Protein AF-A9GUK5-F1 (afdb_monomer_lite)

Radius of gyration: 25.63 Å; chains: 1; bounding box: 59×36×75 Å

Foldseek 3Di:
DEAEQDQAKFKKWKWWFDPLKFFDQVVCLVPVQAQFDPLRTDGIDIDIAGHFFDDDDDAPAWIKMFMDGVQGPTKIFIDGCVQAPPPQADGGCPPPDLSHYFYFDDDDPGIYTPDHSRIGHHHDNDWDAWDPVQHDDDVLLFWDKDDWDADKFFFADWDADPSQKIWTAGPVRTIMITRDHPVLDPDDGRWTKGKDKFWAFADDALQDDPPDGWTKIWMWIDTQWKIKTKIKTQDFDFVVSVPDPPRQDKHKYKDFDPPTDWTQDPSRWTKTFIWIWIDHRQDPHTDIDGAQDKDHTPPQQAMKHWNGWIFGNIDRNVVDPDPPPDRIITIMMGMGTHDDD

Organism: Sorangium cellulosum (strain So ce56) (NCBI:txid448385)

Structure (mmCIF, N/CA/C/O backbone):
data_AF-A9GUK5-F1
#
_entry.id   AF-A9GUK5-F1
#
loop_
_atom_site.group_PDB
_atom_site.id
_atom_site.type_symbol
_atom_site.label_atom_id
_atom_site.label_alt_id
_atom_site.label_comp_id
_atom_site.label_asym_id
_atom_site.label_entity_id
_atom_site.label_seq_id
_atom_site.pdbx_PDB_ins_code
_atom_site.Cartn_x
_atom_site.Cartn_y
_atom_site.Cartn_z
_atom_site.occupancy
_atom_site.B_iso_or_equiv
_atom_site.auth_seq_id
_atom_site.auth_comp_id
_atom_site.auth_asym_id
_atom_site.auth_atom_id
_atom_site.pdbx_PDB_model_num
ATOM 1 N N . MET A 1 1 ? -13.108 7.192 26.795 1.00 84.31 1 MET A N 1
ATOM 2 C CA . MET A 1 1 ? -12.639 6.613 28.086 1.00 84.31 1 MET A CA 1
ATOM 3 C C . MET A 1 1 ? -13.387 5.326 28.375 1.00 84.31 1 MET A C 1
ATOM 5 O O . MET A 1 1 ? -14.524 5.206 27.928 1.00 84.31 1 MET A O 1
ATOM 9 N N . ILE A 1 2 ? -12.802 4.431 29.175 1.00 89.12 2 ILE A N 1
ATOM 10 C CA . ILE A 1 2 ? -13.489 3.239 29.700 1.00 89.12 2 ILE A CA 1
ATOM 11 C C . ILE A 1 2 ? -13.795 3.457 31.183 1.00 89.12 2 ILE A C 1
ATOM 13 O O . ILE A 1 2 ? -12.868 3.591 31.979 1.00 89.12 2 ILE A O 1
ATOM 17 N N . GLY A 1 3 ? -15.071 3.510 31.562 1.00 91.56 3 GLY A N 1
ATOM 18 C CA . GLY A 1 3 ? -15.508 3.744 32.943 1.00 91.56 3 GLY A CA 1
ATOM 19 C C . GLY A 1 3 ? -15.850 2.459 33.683 1.00 91.56 3 GLY A C 1
ATOM 20 O O . GLY A 1 3 ? -16.718 1.724 33.230 1.00 91.56 3 GLY A O 1
ATOM 21 N N . ASN A 1 4 ? -15.242 2.198 34.841 1.00 94.44 4 ASN A N 1
ATOM 22 C CA . ASN A 1 4 ? -15.634 1.078 35.697 1.00 94.44 4 ASN A CA 1
ATOM 23 C C . ASN A 1 4 ? -16.882 1.441 36.516 1.00 94.44 4 ASN A C 1
ATOM 25 O O . ASN A 1 4 ? -16.786 2.060 37.579 1.00 94.44 4 ASN A O 1
ATOM 29 N N . THR A 1 5 ? -18.052 1.021 36.037 1.00 92.81 5 THR A N 1
ATOM 30 C CA . THR A 1 5 ? -19.335 1.213 36.733 1.00 92.81 5 THR A CA 1
ATOM 31 C C . THR A 1 5 ? -19.680 0.052 37.669 1.00 92.81 5 THR A C 1
ATOM 33 O O . THR A 1 5 ? -20.794 -0.019 38.186 1.00 92.81 5 THR A O 1
ATOM 36 N N . THR A 1 6 ? -18.759 -0.893 37.879 1.00 92.75 6 THR A N 1
ATOM 37 C CA . THR A 1 6 ? -18.956 -2.019 38.799 1.00 92.75 6 THR A CA 1
ATOM 38 C C . THR A 1 6 ? -18.607 -1.636 40.240 1.00 92.75 6 THR A C 1
ATOM 40 O O . THR A 1 6 ? -17.991 -0.606 40.503 1.00 92.75 6 THR A O 1
ATOM 43 N N . GLY A 1 7 ? -18.998 -2.482 41.197 1.00 93.62 7 GLY A N 1
ATOM 44 C CA . GLY A 1 7 ? -18.679 -2.298 42.618 1.00 93.62 7 GLY A CA 1
ATOM 45 C C . GLY A 1 7 ? -17.298 -2.815 43.044 1.00 93.62 7 GLY A C 1
ATOM 46 O O . GLY A 1 7 ? -17.008 -2.817 44.237 1.00 93.62 7 GLY A O 1
ATOM 47 N N . SER A 1 8 ? -16.467 -3.292 42.112 1.00 94.62 8 SER A N 1
ATOM 48 C CA . SER A 1 8 ? -15.152 -3.887 42.391 1.00 94.62 8 SER A CA 1
ATOM 49 C C . SER A 1 8 ? -14.065 -3.315 41.486 1.00 94.62 8 SER A C 1
ATOM 51 O O . SER A 1 8 ? -14.352 -2.815 40.401 1.00 94.62 8 SER A O 1
ATOM 53 N N . GLU A 1 9 ? -12.809 -3.398 41.916 1.00 96.25 9 GLU A N 1
ATOM 54 C CA . GLU A 1 9 ? -11.676 -3.069 41.049 1.00 96.25 9 GLU A CA 1
ATOM 55 C C . GLU A 1 9 ? -11.609 -4.041 39.867 1.00 96.25 9 GLU A C 1
ATOM 57 O O . GLU A 1 9 ? -11.907 -5.229 40.012 1.00 96.25 9 GLU A O 1
ATOM 62 N N . LEU A 1 10 ? -11.223 -3.532 38.697 1.00 95.94 10 LEU A N 1
ATOM 63 C CA . LEU A 1 10 ? -11.099 -4.320 37.475 1.00 95.94 10 LEU A CA 1
ATOM 64 C C . LEU A 1 10 ? -9.694 -4.184 36.905 1.00 95.94 10 LEU A C 1
ATOM 66 O O . LEU A 1 10 ? -9.191 -3.074 36.738 1.00 95.94 10 LEU A O 1
ATOM 70 N N . LEU A 1 11 ? -9.080 -5.324 36.596 1.00 96.94 11 LEU A N 1
ATOM 71 C CA . LEU A 1 11 ? -7.812 -5.392 35.887 1.00 96.94 11 LEU A CA 1
ATOM 72 C C . LEU A 1 11 ? -8.102 -5.549 34.394 1.00 96.94 11 LEU A C 1
ATOM 74 O O . LEU A 1 11 ? -8.621 -6.583 33.974 1.00 96.94 11 LEU A O 1
ATOM 78 N N . ILE A 1 12 ? -7.782 -4.529 33.606 1.00 96.88 12 ILE A N 1
ATOM 79 C CA . ILE A 1 12 ? -7.995 -4.531 32.160 1.00 96.88 12 ILE A CA 1
ATOM 80 C C . ILE A 1 12 ? -6.659 -4.516 31.425 1.00 96.88 12 ILE A C 1
ATOM 82 O O . ILE A 1 12 ? -5.679 -3.938 31.898 1.00 96.88 12 ILE A O 1
ATOM 86 N N . ARG A 1 13 ? -6.619 -5.149 30.258 1.00 97.88 13 ARG A N 1
ATOM 87 C CA . ARG A 1 13 ? -5.473 -5.136 29.350 1.00 97.88 13 ARG A CA 1
ATOM 88 C C . ARG A 1 13 ? -5.859 -4.340 28.115 1.00 97.88 13 ARG A C 1
ATOM 90 O O . ARG A 1 13 ? -6.892 -4.609 27.508 1.00 97.88 13 ARG A O 1
ATOM 97 N N . VAL A 1 14 ? -5.030 -3.369 27.761 1.00 97.62 14 VAL A N 1
ATOM 98 C CA . VAL A 1 14 ? -5.249 -2.451 26.643 1.00 97.62 14 VAL A CA 1
ATOM 99 C C . VAL A 1 14 ? -4.064 -2.562 25.698 1.00 97.62 14 VAL A C 1
ATOM 101 O O . VAL A 1 14 ? -2.922 -2.374 26.105 1.00 97.62 14 VAL A O 1
ATOM 104 N N . ARG A 1 15 ? -4.327 -2.876 24.432 1.00 97.94 15 ARG A N 1
ATOM 105 C CA . ARG A 1 15 ? -3.338 -2.854 23.352 1.00 97.94 15 ARG A CA 1
ATOM 106 C C . ARG A 1 15 ? -3.700 -1.702 22.429 1.00 97.94 15 ARG A C 1
ATOM 108 O O . ARG A 1 15 ? -4.794 -1.696 21.876 1.00 97.94 15 ARG A O 1
ATOM 115 N N . ARG A 1 16 ? -2.807 -0.733 22.281 1.00 96.50 16 ARG A N 1
ATOM 116 C CA . ARG A 1 16 ? -2.926 0.361 21.303 1.00 96.50 16 ARG A CA 1
ATOM 117 C C . ARG A 1 16 ? -2.358 -0.071 19.952 1.00 96.50 16 ARG A C 1
ATOM 119 O O . ARG A 1 16 ? -1.566 -1.013 19.918 1.00 96.50 16 ARG A O 1
ATOM 126 N N . LEU A 1 17 ? -2.706 0.611 18.864 1.00 95.75 17 LEU A N 1
ATOM 127 C CA . LEU A 1 17 ? -1.967 0.462 17.603 1.00 95.75 17 LEU A CA 1
ATOM 128 C C . LEU A 1 17 ? -0.472 0.764 17.816 1.00 95.75 17 LEU A C 1
ATOM 130 O O . LEU A 1 17 ? -0.110 1.614 18.635 1.00 95.75 17 LEU A O 1
ATOM 134 N N . ARG A 1 18 ? 0.410 0.051 17.106 1.00 94.81 18 ARG A N 1
ATOM 135 C CA . ARG A 1 18 ? 1.851 0.354 17.117 1.00 94.81 18 ARG A CA 1
ATOM 136 C C . ARG A 1 18 ? 2.091 1.754 16.541 1.00 94.81 18 ARG A C 1
ATOM 138 O O . ARG A 1 18 ? 1.384 2.191 15.643 1.00 94.81 18 ARG A O 1
ATOM 145 N N . GLU A 1 19 ? 3.109 2.456 17.039 1.00 92.12 19 GLU A N 1
ATOM 146 C CA . GLU A 1 19 ? 3.420 3.834 16.608 1.00 92.12 19 GLU A CA 1
ATOM 147 C C . GLU A 1 19 ? 3.840 3.920 15.131 1.00 92.12 19 GLU A C 1
ATOM 149 O O . GLU A 1 19 ? 3.744 4.977 14.501 1.00 92.12 19 GLU A O 1
ATOM 154 N N . SER A 1 20 ? 4.288 2.802 14.564 1.00 91.19 20 SER A N 1
ATOM 155 C CA . SER A 1 20 ? 4.603 2.636 13.149 1.00 91.19 20 SER A CA 1
ATOM 156 C C . SER A 1 20 ? 3.362 2.524 12.260 1.00 91.19 20 SER A C 1
ATOM 158 O O . SER A 1 20 ? 3.460 2.738 11.052 1.00 91.19 20 SER A O 1
ATOM 160 N N . VAL A 1 21 ? 2.189 2.232 12.827 1.00 92.56 21 VAL A N 1
ATOM 161 C CA . VAL A 1 21 ? 0.961 2.042 12.053 1.00 92.56 21 VAL A CA 1
ATOM 162 C C . VAL A 1 21 ? 0.434 3.389 11.564 1.00 92.56 21 VAL A C 1
ATOM 164 O O . VAL A 1 21 ? 0.446 4.402 12.268 1.00 92.56 21 VAL A O 1
ATOM 167 N N . ARG A 1 22 ? -0.001 3.414 10.309 1.00 91.31 22 ARG A N 1
ATOM 168 C CA . ARG A 1 22 ? -0.676 4.532 9.650 1.00 91.31 22 ARG A CA 1
ATOM 169 C C . ARG A 1 22 ? -2.037 4.042 9.185 1.00 91.31 22 ARG A C 1
ATOM 171 O O . ARG A 1 22 ? -2.133 2.950 8.628 1.00 91.31 22 ARG A O 1
ATOM 178 N N . VAL A 1 23 ? -3.066 4.848 9.423 1.00 92.00 23 VAL A N 1
ATOM 179 C CA . VAL A 1 23 ? -4.456 4.507 9.116 1.00 92.00 23 VAL A CA 1
ATOM 180 C C . VAL A 1 23 ? -5.142 5.640 8.364 1.00 92.00 23 VAL A C 1
ATOM 182 O O . VAL A 1 23 ? -4.967 6.812 8.698 1.00 92.00 23 VAL A O 1
ATOM 185 N N . ASP A 1 24 ? -5.942 5.281 7.370 1.00 91.69 24 ASP A N 1
ATOM 186 C CA . ASP A 1 24 ? -7.007 6.109 6.825 1.00 91.69 24 ASP A CA 1
ATOM 187 C C . ASP A 1 24 ? -8.253 5.925 7.699 1.00 91.69 24 ASP A C 1
ATOM 189 O O . ASP A 1 24 ? -8.837 4.841 7.763 1.00 91.69 24 ASP A O 1
ATOM 193 N N . CYS A 1 25 ? -8.660 6.990 8.389 1.00 91.88 25 CYS A N 1
ATOM 194 C CA . CYS A 1 25 ? -9.812 6.941 9.283 1.00 91.88 25 CYS A CA 1
ATOM 195 C C . CYS A 1 25 ? -11.125 6.649 8.591 1.00 91.88 25 CYS A C 1
ATOM 197 O O . CYS A 1 25 ? -11.979 6.016 9.201 1.00 91.88 25 CYS A O 1
ATOM 199 N N . GLY A 1 26 ? -11.310 7.131 7.360 1.00 92.44 26 GLY A N 1
ATOM 200 C CA . GLY A 1 26 ? -12.549 6.886 6.633 1.00 92.44 26 GLY A CA 1
ATOM 201 C C . GLY A 1 26 ? -12.739 5.390 6.424 1.00 92.44 26 GLY A C 1
ATOM 202 O O . GLY A 1 26 ? -13.804 4.861 6.716 1.00 92.44 26 GLY A O 1
ATOM 203 N N . VAL A 1 27 ? -11.667 4.706 6.019 1.00 92.06 27 VAL A N 1
ATOM 204 C CA . VAL A 1 27 ? -11.671 3.254 5.810 1.00 92.06 27 VAL A CA 1
ATOM 205 C C . VAL A 1 27 ? -11.798 2.495 7.129 1.00 92.06 27 VAL A C 1
ATOM 207 O O . VAL A 1 27 ? -12.622 1.591 7.236 1.00 92.06 27 VAL A O 1
ATOM 210 N N . VAL A 1 28 ? -11.009 2.860 8.147 1.00 94.31 28 VAL A N 1
ATOM 211 C CA . VAL A 1 28 ? -11.041 2.153 9.437 1.00 94.31 28 VAL A CA 1
ATOM 212 C C . VAL A 1 28 ? -12.388 2.299 10.131 1.00 94.31 28 VAL A C 1
ATOM 214 O O . VAL A 1 28 ? -12.813 1.352 10.770 1.00 94.31 28 VAL A O 1
ATOM 217 N N . LEU A 1 29 ? -13.061 3.445 10.045 1.00 94.19 29 LEU A N 1
ATOM 218 C CA . LEU A 1 29 ? -14.323 3.658 10.760 1.00 94.19 29 LEU A CA 1
ATOM 219 C C . LEU A 1 29 ? -15.551 3.134 10.011 1.00 94.19 29 LEU A C 1
ATOM 221 O O . LEU A 1 29 ? -16.569 2.889 10.654 1.00 94.19 29 LEU A O 1
ATOM 225 N N . ASP A 1 30 ? -15.459 2.922 8.695 1.00 95.31 30 ASP A N 1
ATOM 226 C CA . ASP A 1 30 ? -16.523 2.282 7.910 1.00 95.31 30 ASP A CA 1
ATOM 227 C C . ASP A 1 30 ? -16.645 0.782 8.240 1.00 95.31 30 ASP A C 1
ATOM 229 O O . ASP A 1 30 ? -17.748 0.288 8.479 1.00 95.31 30 ASP A O 1
ATOM 233 N N . ASP A 1 31 ? -15.512 0.073 8.358 1.00 95.31 31 ASP A N 1
ATOM 234 C CA . ASP A 1 31 ? -15.464 -1.324 8.821 1.00 95.31 31 ASP A CA 1
ATOM 235 C C . ASP A 1 31 ? -14.214 -1.620 9.686 1.00 95.31 31 ASP A C 1
ATOM 237 O O . ASP A 1 31 ? -13.223 -2.185 9.205 1.00 95.31 31 ASP A O 1
ATOM 241 N N . PRO A 1 32 ? -14.240 -1.286 10.993 1.00 95.12 32 PRO A N 1
ATOM 242 C CA . PRO A 1 32 ? -13.070 -1.431 11.865 1.00 95.12 32 PRO A CA 1
ATOM 243 C C . PRO A 1 32 ? -12.605 -2.872 12.051 1.00 95.12 32 PRO A C 1
ATOM 245 O O . PRO A 1 32 ? -11.408 -3.128 12.211 1.00 95.12 32 PRO A O 1
ATOM 248 N N . THR A 1 33 ? -13.547 -3.818 12.069 1.00 95.06 33 THR A N 1
ATOM 249 C CA . THR A 1 33 ? -13.254 -5.231 12.325 1.00 95.06 33 THR A CA 1
ATOM 250 C C . THR A 1 33 ? -12.515 -5.857 11.147 1.00 95.06 33 THR A C 1
ATOM 252 O O . THR A 1 33 ? -11.610 -6.660 11.380 1.00 95.06 33 THR A O 1
ATOM 255 N N . SER A 1 34 ? -12.864 -5.486 9.911 1.00 93.31 34 SER A N 1
ATOM 256 C CA . SER A 1 34 ? -12.179 -5.982 8.711 1.00 93.31 34 SER A CA 1
ATOM 257 C C . SER A 1 34 ? -10.953 -5.150 8.341 1.00 93.31 34 SER A C 1
ATOM 259 O O . SER A 1 34 ? -10.008 -5.690 7.776 1.00 93.31 34 SER A O 1
ATOM 261 N N . ALA A 1 35 ? -10.918 -3.854 8.662 1.00 94.56 35 ALA A N 1
ATOM 262 C CA . ALA A 1 35 ? -9.795 -2.996 8.288 1.00 94.56 35 ALA A CA 1
ATOM 263 C C . ALA A 1 35 ? -8.525 -3.268 9.111 1.00 94.56 35 ALA A C 1
ATOM 265 O O . ALA A 1 35 ? -7.411 -3.118 8.606 1.00 94.56 35 ALA A O 1
ATOM 266 N N . LEU A 1 36 ? -8.659 -3.689 10.371 1.00 95.69 36 LEU A N 1
ATOM 267 C CA . LEU A 1 36 ? -7.531 -3.857 11.291 1.00 95.69 36 LEU A CA 1
ATOM 268 C C . LEU A 1 36 ? -7.190 -5.333 11.513 1.00 95.69 36 LEU A C 1
ATOM 270 O O . LEU A 1 36 ? -8.068 -6.135 11.799 1.00 95.69 36 LEU A O 1
ATOM 274 N N . SER A 1 37 ? -5.902 -5.679 11.486 1.00 95.12 37 SER A N 1
ATOM 275 C CA . SER A 1 37 ? -5.402 -6.969 11.983 1.00 95.12 37 SER A CA 1
ATOM 276 C C . SER A 1 37 ? -4.960 -6.864 13.447 1.00 95.12 37 SER A C 1
ATOM 278 O O . SER A 1 37 ? -4.522 -5.808 13.910 1.00 95.12 37 SER A O 1
ATOM 280 N N . ARG A 1 38 ? -5.015 -7.979 14.192 1.00 95.19 38 ARG A N 1
ATOM 281 C CA . ARG A 1 38 ? -4.490 -8.056 15.569 1.00 95.19 38 ARG A CA 1
ATOM 282 C C . ARG A 1 38 ? -2.985 -7.788 15.645 1.00 95.19 38 ARG A C 1
ATOM 284 O O . ARG A 1 38 ? -2.529 -7.278 16.666 1.00 95.19 38 ARG A O 1
ATOM 291 N N . ASP A 1 39 ? -2.245 -8.068 14.574 1.00 93.62 39 ASP A N 1
ATOM 292 C CA . ASP A 1 39 ? -0.786 -7.894 14.505 1.00 93.62 39 ASP A CA 1
ATOM 293 C C . ASP A 1 39 ? -0.360 -6.417 14.423 1.00 93.62 39 ASP A C 1
ATOM 295 O O . ASP A 1 39 ? 0.800 -6.062 14.645 1.00 93.62 39 ASP A O 1
ATOM 299 N N . LEU A 1 40 ? -1.306 -5.514 14.157 1.00 95.38 40 LEU A N 1
ATOM 300 C CA . LEU A 1 40 ? -1.073 -4.068 14.170 1.00 95.38 40 LEU A CA 1
ATOM 301 C C . LEU A 1 40 ? -1.033 -3.485 15.587 1.00 95.38 40 LEU A C 1
ATOM 303 O O . LEU A 1 40 ? -0.613 -2.342 15.780 1.00 95.38 40 LEU A O 1
ATOM 307 N N . PHE A 1 41 ? -1.468 -4.248 16.589 1.00 96.56 41 PHE A N 1
ATOM 308 C CA . PHE A 1 41 ? -1.537 -3.784 17.967 1.00 96.56 41 PHE A CA 1
ATOM 309 C C . PHE A 1 41 ? -0.249 -4.101 18.728 1.00 96.56 41 PHE A C 1
ATOM 311 O O . PHE A 1 41 ? 0.359 -5.158 18.583 1.00 96.56 41 PHE A O 1
ATOM 318 N N . ALA A 1 42 ? 0.168 -3.160 19.568 1.00 96.50 42 ALA A N 1
ATOM 319 C CA . ALA A 1 42 ? 1.316 -3.302 20.442 1.00 96.50 42 ALA A CA 1
ATOM 320 C C . ALA A 1 42 ? 1.049 -4.309 21.576 1.00 96.50 42 ALA A C 1
ATOM 322 O O . ALA A 1 42 ? -0.053 -4.837 21.761 1.00 96.50 42 ALA A O 1
ATOM 323 N N . ASN A 1 43 ? 2.077 -4.540 22.392 1.00 96.81 43 ASN A N 1
ATOM 324 C CA . ASN A 1 43 ? 1.935 -5.321 23.615 1.00 96.81 43 ASN A CA 1
ATOM 325 C C . ASN A 1 43 ? 0.877 -4.716 24.549 1.00 96.81 43 ASN A C 1
ATOM 327 O O . ASN A 1 43 ? 0.671 -3.504 24.590 1.00 96.81 43 ASN A O 1
ATOM 331 N N . ALA A 1 44 ? 0.218 -5.584 25.318 1.00 97.19 44 ALA A N 1
ATOM 332 C CA . ALA A 1 44 ? -0.818 -5.160 26.246 1.00 97.19 44 ALA A CA 1
ATOM 333 C C . ALA A 1 44 ? -0.231 -4.412 27.448 1.00 97.19 44 ALA A C 1
ATOM 335 O O . ALA A 1 44 ? 0.611 -4.940 28.176 1.00 97.19 44 ALA A O 1
ATOM 336 N N . GLU A 1 45 ? -0.763 -3.226 27.707 1.00 97.31 45 GLU A N 1
ATOM 337 C CA . GLU A 1 45 ? -0.592 -2.499 28.956 1.00 97.31 45 GLU A CA 1
ATOM 338 C C . GLU A 1 45 ? -1.702 -2.903 29.924 1.00 97.31 45 GLU A C 1
ATOM 340 O O . GLU A 1 45 ? -2.872 -3.002 29.549 1.00 97.31 45 GLU A O 1
ATOM 345 N N . THR A 1 46 ? -1.347 -3.167 31.180 1.00 97.25 46 THR A N 1
ATOM 346 C CA . THR A 1 46 ? -2.316 -3.596 32.194 1.00 97.25 46 THR A CA 1
ATOM 347 C C . THR A 1 46 ? -2.654 -2.441 33.124 1.00 97.25 46 THR A C 1
ATOM 349 O O . THR A 1 46 ? -1.761 -1.824 33.699 1.00 97.25 46 THR A O 1
ATOM 352 N N . TRP A 1 47 ? -3.948 -2.194 33.311 1.00 96.44 47 TRP A N 1
ATOM 353 C CA . TRP A 1 47 ? -4.476 -1.097 34.112 1.00 96.44 47 TRP A CA 1
ATOM 354 C C . TRP A 1 47 ? -5.439 -1.621 35.173 1.00 96.44 47 TRP A C 1
ATOM 356 O O . TRP A 1 47 ? -6.311 -2.438 34.883 1.00 96.44 47 TRP A O 1
ATOM 366 N N . LEU A 1 48 ? -5.302 -1.126 36.404 1.00 96.50 48 LEU A N 1
ATOM 367 C CA . LEU A 1 48 ? -6.264 -1.361 37.479 1.00 96.50 48 LEU A CA 1
ATOM 368 C C . LEU A 1 48 ? -7.208 -0.158 37.571 1.00 96.50 48 LEU A C 1
ATOM 370 O O . LEU A 1 48 ? -6.766 0.956 37.854 1.00 96.50 48 LEU A O 1
ATOM 374 N N . ILE A 1 49 ? -8.502 -0.375 37.343 1.00 94.50 49 ILE A N 1
ATOM 375 C CA . ILE A 1 49 ? -9.524 0.673 37.425 1.00 94.50 49 ILE A CA 1
ATOM 376 C C . ILE A 1 49 ? -10.365 0.451 38.678 1.00 94.50 49 ILE A C 1
ATOM 378 O O . ILE A 1 49 ? -11.103 -0.532 38.777 1.00 94.50 49 ILE A O 1
ATOM 382 N N . ALA A 1 50 ? -10.288 1.383 39.626 1.00 94.50 50 ALA A N 1
ATOM 383 C CA . ALA A 1 50 ? -11.134 1.364 40.815 1.00 94.50 50 ALA A CA 1
ATOM 384 C C . ALA A 1 50 ? -12.620 1.619 40.472 1.00 94.50 50 ALA A C 1
ATOM 386 O O . ALA A 1 50 ? -12.908 2.255 39.453 1.00 94.50 50 ALA A O 1
ATOM 387 N N . PRO A 1 51 ? -13.569 1.168 41.316 1.00 94.12 51 PRO A N 1
ATOM 388 C CA . PRO A 1 51 ? -14.983 1.508 41.173 1.00 94.12 51 PRO A CA 1
ATOM 389 C C . PRO A 1 51 ? -15.186 3.015 41.024 1.00 94.12 51 PRO A C 1
ATOM 391 O O . PRO A 1 51 ? -14.581 3.804 41.754 1.00 94.12 51 PRO A O 1
ATOM 394 N N . GLY A 1 52 ? -16.038 3.430 40.092 1.00 89.12 52 GLY A N 1
ATOM 395 C CA . GLY A 1 52 ? -16.359 4.844 39.916 1.00 89.12 52 GLY A CA 1
ATOM 396 C C . GLY A 1 52 ? -15.319 5.653 39.131 1.00 89.12 52 GLY A C 1
ATOM 397 O O . GLY A 1 52 ? -15.471 6.866 38.975 1.00 89.12 52 GLY A O 1
ATOM 398 N N . ARG A 1 53 ? -14.240 5.016 38.655 1.00 91.44 53 ARG A N 1
ATOM 399 C CA . ARG A 1 53 ? -13.146 5.660 37.911 1.00 91.44 53 ARG A CA 1
ATOM 400 C C . ARG A 1 53 ? -13.174 5.274 36.440 1.00 91.44 53 ARG A C 1
ATOM 402 O O . ARG A 1 53 ? -13.641 4.197 36.080 1.00 91.44 53 ARG A O 1
ATOM 409 N N . ALA A 1 54 ? -12.611 6.137 35.601 1.00 89.69 54 ALA A N 1
ATOM 410 C CA . ALA A 1 54 ? -12.421 5.861 34.183 1.00 89.69 54 ALA A CA 1
ATOM 411 C C . ALA A 1 54 ? -10.938 5.852 33.785 1.00 89.69 54 ALA A C 1
ATOM 413 O O . ALA A 1 54 ? -10.155 6.672 34.269 1.00 89.69 54 ALA A O 1
ATOM 414 N N . LEU A 1 55 ? -10.571 4.937 32.884 1.00 90.31 55 LEU A N 1
ATOM 415 C CA . LEU A 1 55 ? -9.287 4.945 32.190 1.00 90.31 55 LEU A CA 1
ATOM 416 C C . LEU A 1 55 ? -9.355 5.939 31.017 1.00 90.31 55 LEU A C 1
ATOM 418 O O . LEU A 1 55 ? -10.185 5.750 30.111 1.00 90.31 55 LEU A O 1
ATOM 422 N N . PRO A 1 56 ? -8.502 6.980 30.995 1.00 86.69 56 PRO A N 1
ATOM 423 C CA . PRO A 1 56 ? -8.327 7.798 29.805 1.00 86.69 56 PRO A CA 1
ATOM 424 C C . PRO A 1 56 ? -7.668 6.976 28.693 1.00 86.69 56 PRO A C 1
ATOM 426 O O . PRO A 1 56 ? -6.638 6.345 28.906 1.00 86.69 56 PRO A O 1
ATOM 429 N N . LEU A 1 57 ? -8.275 7.004 27.510 1.00 86.81 57 LEU A N 1
ATOM 430 C CA . LEU A 1 57 ? -7.661 6.540 26.267 1.00 86.81 57 LEU A CA 1
ATOM 431 C C . LEU A 1 57 ? -7.347 7.781 25.429 1.00 86.81 57 LEU A C 1
ATOM 433 O O . LEU A 1 57 ? -8.080 8.769 25.530 1.00 86.81 57 LEU A O 1
ATOM 437 N N . GLY A 1 58 ? -6.252 7.748 24.670 1.00 82.44 58 GLY A N 1
ATOM 438 C CA . GLY A 1 58 ? -5.843 8.865 23.816 1.00 82.44 58 GLY A CA 1
ATOM 439 C C . GLY A 1 58 ? -6.825 9.098 22.670 1.00 82.44 58 GLY A C 1
ATOM 440 O O . GLY A 1 58 ? -7.575 8.194 22.311 1.00 82.44 58 GLY A O 1
ATOM 441 N N . ASN A 1 59 ? -6.828 10.313 22.126 1.00 79.50 59 ASN A N 1
ATOM 442 C CA . ASN A 1 59 ? -7.671 10.700 20.998 1.00 79.50 59 ASN A CA 1
ATOM 443 C C . ASN A 1 59 ? -6.917 11.667 20.067 1.00 79.50 59 ASN A C 1
ATOM 445 O O . ASN A 1 59 ? -7.335 12.798 19.817 1.00 79.50 59 ASN A O 1
ATOM 449 N N . ALA A 1 60 ? -5.751 11.224 19.602 1.00 76.38 60 ALA A N 1
ATOM 450 C CA . ALA A 1 60 ? -4.842 12.020 18.785 1.00 76.38 60 ALA A CA 1
ATOM 451 C C . ALA A 1 60 ? -5.277 12.115 17.310 1.00 76.38 60 ALA A C 1
ATOM 453 O O . ALA A 1 60 ? -4.625 12.797 16.520 1.00 76.38 60 ALA A O 1
ATOM 454 N N . GLY A 1 61 ? -6.372 11.456 16.928 1.00 82.25 61 GLY A N 1
ATOM 455 C CA . GLY A 1 61 ? -7.022 11.646 15.635 1.00 82.25 61 GLY A CA 1
ATOM 456 C C . GLY A 1 61 ? -7.844 10.437 15.230 1.00 82.25 61 GLY A C 1
ATOM 457 O O . GLY A 1 61 ? -9.048 10.561 15.029 1.00 82.25 61 GLY A O 1
ATOM 458 N N . CYS A 1 62 ? -7.179 9.291 15.137 1.00 89.94 62 CYS A N 1
ATOM 459 C CA . CYS A 1 62 ? -7.726 8.024 14.677 1.00 89.94 62 CYS A CA 1
ATOM 460 C C . CYS A 1 62 ? -7.186 6.919 15.559 1.00 89.94 62 CYS A C 1
ATOM 462 O O . CYS A 1 62 ? -6.072 6.430 15.355 1.00 89.94 62 CYS A O 1
ATOM 464 N N . ASP A 1 63 ? -7.933 6.588 16.595 1.00 92.50 63 ASP A N 1
ATOM 465 C CA . ASP A 1 63 ? -7.420 5.719 17.631 1.00 92.50 63 ASP A CA 1
ATOM 466 C C . ASP A 1 63 ? -8.180 4.404 17.630 1.00 92.50 63 ASP A C 1
ATOM 468 O O . ASP A 1 63 ? -9.409 4.369 17.559 1.00 92.50 63 ASP A O 1
ATOM 472 N N . ALA A 1 64 ? -7.422 3.313 17.728 1.00 96.12 64 ALA A N 1
ATOM 473 C CA . ALA A 1 64 ? -7.965 1.982 17.898 1.00 96.12 64 ALA A CA 1
ATOM 474 C C . ALA A 1 64 ? -7.244 1.239 19.026 1.00 96.12 64 ALA A C 1
ATOM 476 O O . ALA A 1 64 ? -6.020 1.319 19.182 1.00 96.12 64 ALA A O 1
ATOM 477 N N . TYR A 1 65 ? -8.017 0.483 19.803 1.00 97.12 65 TYR A N 1
ATOM 478 C CA . TYR A 1 65 ? -7.540 -0.281 20.949 1.00 97.12 65 TYR A CA 1
ATOM 479 C C . TYR A 1 65 ? -8.169 -1.669 20.972 1.00 97.12 65 TYR A C 1
ATOM 481 O O . TYR A 1 65 ? -9.384 -1.802 20.859 1.00 97.12 65 TYR A O 1
ATOM 489 N N . LEU A 1 66 ? -7.370 -2.704 21.217 1.00 97.81 66 LEU A N 1
ATOM 490 C CA . LEU A 1 66 ? -7.897 -3.995 21.649 1.00 97.81 66 LEU A CA 1
ATOM 491 C C . LEU A 1 66 ? -7.909 -4.044 23.166 1.00 97.81 66 LEU A C 1
ATOM 493 O O . LEU A 1 66 ? -6.869 -3.879 23.809 1.00 97.81 66 LEU A O 1
ATOM 497 N N . ILE A 1 67 ? -9.075 -4.325 23.731 1.00 97.56 67 ILE A N 1
ATOM 498 C CA . ILE A 1 67 ? -9.247 -4.430 25.172 1.00 97.56 67 ILE A CA 1
ATOM 499 C C . ILE A 1 67 ? -9.781 -5.796 25.561 1.00 97.56 67 ILE A C 1
ATOM 501 O O . ILE A 1 67 ? -10.625 -6.377 24.882 1.00 97.56 67 ILE A O 1
ATOM 505 N N . ASP A 1 68 ? -9.277 -6.316 26.669 1.00 97.56 68 ASP A N 1
ATOM 506 C CA . ASP A 1 68 ? -9.815 -7.511 27.300 1.00 97.56 68 ASP A CA 1
ATOM 507 C C . ASP A 1 68 ? -9.623 -7.437 28.827 1.00 97.56 68 ASP A C 1
ATOM 509 O O . ASP A 1 68 ? -8.889 -6.596 29.357 1.00 97.56 68 ASP A O 1
ATOM 513 N N . ALA A 1 69 ? -10.326 -8.301 29.550 1.00 97.00 69 ALA A N 1
ATOM 514 C CA . ALA A 1 69 ? -10.240 -8.444 31.001 1.00 97.00 69 ALA A CA 1
ATOM 515 C C . ALA A 1 69 ? -10.714 -9.849 31.394 1.00 97.00 69 ALA A C 1
ATOM 517 O O . ALA A 1 69 ? -11.221 -10.598 30.555 1.00 97.00 69 ALA A O 1
ATOM 518 N N . ASP A 1 70 ? -10.585 -10.221 32.667 1.00 95.31 70 ASP A N 1
ATOM 519 C CA . ASP A 1 70 ? -11.181 -11.476 33.130 1.00 95.31 70 ASP A CA 1
ATOM 520 C C . ASP A 1 70 ? -12.713 -11.428 32.999 1.00 95.31 70 ASP A C 1
ATOM 522 O O . ASP A 1 70 ? -13.375 -10.543 33.540 1.00 95.31 70 ASP A O 1
ATOM 526 N N . GLY A 1 71 ? -13.277 -12.358 32.229 1.00 94.62 71 GLY A N 1
ATOM 527 C CA . GLY A 1 71 ? -14.704 -12.386 31.909 1.00 94.62 71 GLY A CA 1
ATOM 528 C C . GLY A 1 71 ? -15.182 -11.361 30.870 1.00 94.62 71 GLY A C 1
ATOM 529 O O . GLY A 1 71 ? -16.389 -11.331 30.630 1.00 94.62 71 GLY A O 1
ATOM 530 N N . LEU A 1 72 ? -14.289 -10.572 30.252 1.00 96.25 72 LEU A N 1
ATOM 531 C CA . LEU A 1 72 ? -14.576 -9.680 29.115 1.00 96.25 72 LEU A CA 1
ATOM 532 C C . LEU A 1 72 ? -13.927 -10.259 27.841 1.00 96.25 72 LEU A C 1
ATOM 534 O O . LEU A 1 72 ? -12.704 -10.431 27.823 1.00 96.25 72 LEU A O 1
ATOM 538 N N . PRO A 1 73 ? -14.687 -10.562 26.771 1.00 95.50 73 PRO A N 1
ATOM 539 C CA . PRO A 1 73 ? -14.088 -10.985 25.508 1.00 95.50 73 PRO A CA 1
ATOM 540 C C . PRO A 1 73 ? -13.193 -9.889 24.917 1.00 95.50 73 PRO A C 1
ATOM 542 O O . PRO A 1 73 ? -13.407 -8.699 25.151 1.00 95.50 73 PRO A O 1
ATOM 545 N N . LEU A 1 74 ? -12.213 -10.297 24.106 1.00 97.12 74 LEU A N 1
ATOM 546 C CA . LEU A 1 74 ? -11.404 -9.351 23.344 1.00 97.12 74 LEU A CA 1
ATOM 547 C C . LEU A 1 74 ? -12.325 -8.503 22.467 1.00 97.12 74 LEU A C 1
ATOM 549 O O . LEU A 1 74 ? -13.068 -9.040 21.646 1.00 97.12 74 LEU A O 1
ATOM 553 N N . THR A 1 75 ? -12.270 -7.194 22.667 1.00 97.62 75 THR A N 1
ATOM 554 C CA . THR A 1 75 ? -13.155 -6.228 22.022 1.00 97.62 75 THR A CA 1
ATOM 555 C C . THR A 1 75 ? -12.315 -5.138 21.372 1.00 97.62 75 THR A C 1
ATOM 557 O O . THR A 1 75 ? -11.315 -4.703 21.949 1.00 97.62 75 THR A O 1
ATOM 560 N N . LEU A 1 76 ? -12.701 -4.717 20.170 1.00 97.75 76 LEU A N 1
ATOM 561 C CA . LEU A 1 76 ? -12.088 -3.588 19.485 1.00 97.75 76 LEU A CA 1
ATOM 562 C C . LEU A 1 76 ? -12.818 -2.314 19.884 1.00 97.75 76 LEU A C 1
ATOM 564 O O . LEU A 1 76 ? -14.045 -2.250 19.856 1.00 97.75 76 LEU A O 1
ATOM 568 N N . LEU A 1 77 ? -12.047 -1.295 20.225 1.00 96.31 77 LEU A N 1
ATOM 569 C CA . LEU A 1 77 ? -12.525 0.067 20.282 1.00 96.31 77 LEU A CA 1
ATOM 570 C C . LEU A 1 77 ? -11.901 0.860 19.142 1.00 96.31 77 LEU A C 1
ATOM 572 O O . LEU A 1 77 ? -10.690 0.764 18.966 1.00 96.31 77 LEU A O 1
ATOM 576 N N . ALA A 1 78 ? -12.689 1.634 18.404 1.00 95.38 78 ALA A N 1
ATOM 577 C CA . ALA A 1 78 ? -12.193 2.494 17.329 1.00 95.38 78 ALA A CA 1
ATOM 578 C C . ALA A 1 78 ? -13.031 3.772 17.234 1.00 95.38 78 ALA A C 1
ATOM 580 O O . ALA A 1 78 ? -14.249 3.712 17.399 1.00 95.38 78 ALA A O 1
ATOM 581 N N . TRP A 1 79 ? -12.388 4.919 17.015 1.00 93.06 79 TRP A N 1
ATOM 582 C CA . TRP A 1 79 ? -13.079 6.198 16.830 1.00 93.06 79 TRP A CA 1
ATOM 583 C C . TRP A 1 79 ? -12.189 7.266 16.184 1.00 93.06 79 TRP A C 1
ATOM 585 O O . TRP A 1 79 ? -10.960 7.141 16.150 1.00 93.06 79 TRP A O 1
ATOM 595 N N . SER A 1 80 ? -12.816 8.359 15.737 1.00 90.56 80 SER A N 1
ATOM 596 C CA . SER A 1 80 ? -12.119 9.599 15.375 1.00 90.56 80 SER A CA 1
ATOM 597 C C . SER A 1 80 ? -12.260 10.709 16.420 1.00 90.56 80 SER A C 1
ATOM 599 O O . SER A 1 80 ? -13.248 10.806 17.154 1.00 90.56 80 SER A O 1
ATOM 601 N N . ALA A 1 81 ? -11.313 11.648 16.403 1.00 85.25 81 ALA A N 1
ATOM 602 C CA . ALA A 1 81 ? -11.395 12.881 17.182 1.00 85.25 81 ALA A CA 1
ATOM 603 C C . ALA A 1 81 ? -12.581 13.780 16.780 1.00 85.25 81 ALA A C 1
ATOM 605 O O . ALA A 1 81 ? -13.012 14.618 17.575 1.00 85.25 81 ALA A O 1
ATOM 606 N N . ALA A 1 82 ? -13.118 13.604 15.566 1.00 84.06 82 ALA A N 1
ATOM 607 C CA . ALA A 1 82 ? -14.314 14.299 15.098 1.00 84.06 82 ALA A CA 1
ATOM 608 C C . ALA A 1 82 ? -15.592 13.763 15.765 1.00 84.06 82 ALA A C 1
ATOM 610 O O . ALA A 1 82 ? -16.487 14.546 16.080 1.00 84.06 82 ALA A O 1
ATOM 611 N N . GLU A 1 83 ? -15.662 12.452 16.006 1.00 78.44 83 GLU A N 1
ATOM 612 C CA . GLU A 1 83 ? -16.797 11.807 16.675 1.00 78.44 83 GLU A CA 1
ATOM 613 C C . GLU A 1 83 ? -16.770 12.030 18.191 1.00 78.44 83 GLU A C 1
ATOM 615 O O . GLU A 1 83 ? -17.816 12.263 18.795 1.00 78.44 83 GLU A O 1
ATOM 620 N N . PHE A 1 84 ? -15.579 12.021 18.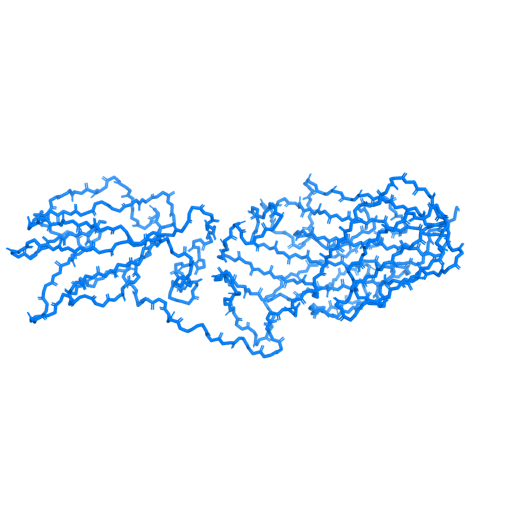803 1.00 77.12 84 PHE A N 1
ATOM 621 C CA . PHE A 1 84 ? -15.418 12.153 20.256 1.00 77.12 84 PHE A CA 1
ATOM 622 C C . PHE A 1 84 ? -14.348 13.182 20.629 1.00 77.12 84 PHE A C 1
ATOM 624 O O . PHE A 1 84 ? -13.220 12.797 20.909 1.00 77.12 84 PHE A O 1
ATOM 631 N N . PRO A 1 85 ? -14.648 14.487 20.696 1.00 67.62 85 PRO A N 1
ATOM 632 C CA . PRO A 1 85 ? -13.648 15.504 21.029 1.00 67.62 85 PRO A CA 1
ATOM 633 C C . PRO A 1 85 ? -13.040 15.331 22.437 1.00 67.62 85 PRO A C 1
ATOM 635 O O . PRO A 1 85 ? -13.755 15.076 23.408 1.00 67.62 85 PRO A O 1
ATOM 638 N N . GLU A 1 86 ? -11.730 15.574 22.589 1.00 64.75 86 GLU A N 1
ATOM 639 C CA . GLU A 1 86 ? -10.988 15.434 23.867 1.00 64.75 86 GLU A CA 1
ATOM 640 C C . GLU A 1 86 ? -11.536 16.281 25.032 1.00 64.75 86 GLU A C 1
ATOM 642 O O . GLU A 1 86 ? -11.300 15.985 26.202 1.00 64.75 86 GLU A O 1
ATOM 647 N N . GLN A 1 87 ? -12.288 17.342 24.738 1.00 55.31 87 GLN A N 1
ATOM 648 C CA . GLN A 1 87 ? -12.708 18.350 25.719 1.00 55.31 87 GLN A CA 1
ATOM 649 C C . GLN A 1 87 ? -13.827 17.885 26.676 1.00 55.31 87 GLN A C 1
ATOM 651 O O . GLN A 1 87 ? -14.321 18.682 27.473 1.00 55.31 87 GLN A O 1
ATOM 656 N N . LEU A 1 88 ? -14.233 16.611 26.628 1.00 55.75 88 LEU A N 1
ATOM 657 C CA . LEU A 1 88 ? -15.383 16.069 27.369 1.00 55.75 88 LEU A CA 1
ATOM 658 C C . LEU A 1 88 ? -15.037 14.925 28.346 1.00 55.75 88 LEU A C 1
ATOM 660 O O . LEU A 1 88 ? -15.936 14.265 28.871 1.00 55.75 88 LEU A O 1
ATOM 664 N N . LEU A 1 89 ? -13.752 14.689 28.621 1.00 55.50 89 LEU A N 1
ATOM 665 C CA . LEU A 1 89 ? -13.288 13.542 29.410 1.00 55.50 89 LEU A CA 1
ATOM 666 C C . LEU A 1 89 ? -13.426 13.784 30.930 1.00 55.50 89 LEU A C 1
ATOM 668 O O . LEU A 1 89 ? -12.581 14.410 31.567 1.00 55.50 89 LEU A O 1
ATOM 672 N N . VAL A 1 90 ? -14.496 13.264 31.536 1.00 60.44 90 VAL A N 1
ATOM 673 C CA . VAL A 1 90 ? -14.695 13.215 32.998 1.00 60.44 90 VAL A CA 1
ATOM 674 C C . VAL A 1 90 ? -14.141 11.901 33.569 1.00 60.44 90 VAL A C 1
ATOM 676 O O . VAL A 1 90 ? -14.594 10.819 33.222 1.00 60.44 90 VAL A O 1
ATOM 679 N N . THR A 1 91 ? -13.183 11.962 34.499 1.00 66.62 91 THR A N 1
ATOM 680 C CA . THR A 1 91 ? -12.578 10.747 35.107 1.00 66.62 91 THR A CA 1
ATOM 681 C C . THR A 1 91 ? -13.461 10.048 36.154 1.00 66.62 91 THR A C 1
ATOM 683 O O . THR A 1 91 ? -13.071 9.011 36.699 1.00 66.62 91 THR A O 1
ATOM 686 N N . SER A 1 92 ? -14.628 10.626 36.444 1.00 70.88 92 SER A N 1
ATOM 687 C CA . SER A 1 92 ? -15.669 10.083 37.317 1.00 70.88 92 SER A CA 1
ATOM 688 C C . SER A 1 92 ? -16.754 9.417 36.477 1.00 70.88 92 SER A C 1
ATOM 690 O O . SER A 1 92 ? -17.161 9.964 35.454 1.00 70.88 92 SER A O 1
ATOM 692 N N . THR A 1 93 ? -17.259 8.272 36.933 1.00 73.50 93 THR A N 1
ATOM 693 C CA . THR A 1 93 ? -18.430 7.622 36.324 1.00 73.50 93 THR A CA 1
ATOM 694 C C . THR A 1 93 ? -19.752 8.096 36.936 1.00 73.50 93 THR A C 1
ATOM 696 O O . THR A 1 93 ? -20.786 7.471 36.706 1.00 73.50 93 THR A O 1
ATOM 699 N N . GLU A 1 94 ? -19.745 9.142 37.769 1.00 69.50 94 GLU A N 1
ATOM 700 C CA . GLU A 1 94 ? -20.978 9.759 38.261 1.00 69.50 94 GLU A CA 1
ATOM 701 C C . GLU A 1 94 ? -21.737 10.365 37.073 1.00 69.50 94 GLU A C 1
ATOM 703 O O . GLU A 1 94 ? -21.291 11.340 36.475 1.00 69.50 94 GLU A O 1
ATOM 708 N N . ASN A 1 95 ? -22.885 9.767 36.735 1.00 68.69 95 ASN A N 1
ATOM 709 C CA . ASN A 1 95 ? -23.697 10.075 35.553 1.00 68.69 95 ASN A CA 1
ATOM 710 C C . ASN A 1 95 ? -23.002 9.726 34.214 1.00 68.69 95 ASN A C 1
ATOM 712 O O . ASN A 1 95 ? -22.614 10.628 33.466 1.00 68.69 95 ASN A O 1
ATOM 716 N N . PRO A 1 96 ? -22.839 8.421 33.904 1.00 68.38 96 PRO A N 1
ATOM 717 C CA . PRO A 1 96 ? -22.221 7.978 32.661 1.00 68.38 96 PRO A CA 1
ATOM 718 C C . PRO A 1 96 ? -23.018 8.515 31.469 1.00 68.38 96 PRO A C 1
ATOM 720 O O . PRO A 1 96 ? -24.175 8.149 31.274 1.00 68.38 96 PRO A O 1
ATOM 723 N N . GLN A 1 97 ? -22.407 9.393 30.677 1.00 73.38 97 GLN A N 1
ATOM 724 C CA . GLN A 1 97 ? -22.997 9.849 29.425 1.00 73.38 97 GLN A CA 1
ATOM 725 C C . GLN A 1 97 ? -22.559 8.886 28.309 1.00 73.38 97 GLN A C 1
ATOM 727 O O . GLN A 1 97 ? -21.350 8.767 28.079 1.00 73.38 97 GLN A O 1
ATOM 732 N N . PRO A 1 98 ? -23.493 8.172 27.647 1.00 69.88 98 PRO A N 1
ATOM 733 C CA . PRO A 1 98 ? -23.160 7.161 26.640 1.00 69.88 98 PRO A CA 1
ATOM 734 C C . PRO A 1 98 ? -22.369 7.707 25.448 1.00 69.88 98 PRO A C 1
ATOM 736 O O . PRO A 1 98 ? -21.690 6.949 24.782 1.00 69.88 98 PRO A O 1
ATOM 739 N N . ASP A 1 99 ? -22.433 9.013 25.187 1.00 72.38 99 ASP A N 1
ATOM 740 C CA . ASP A 1 99 ? -21.680 9.725 24.148 1.00 72.38 99 ASP A CA 1
ATOM 741 C C . ASP A 1 99 ? -20.252 10.110 24.577 1.00 72.38 99 ASP A C 1
ATOM 743 O O . ASP A 1 99 ? -19.490 10.648 23.780 1.00 72.38 99 ASP A O 1
ATOM 747 N N . ARG A 1 100 ? -19.871 9.885 25.841 1.00 76.19 100 ARG A N 1
ATOM 748 C CA . ARG A 1 100 ? -18.584 10.352 26.406 1.00 76.19 100 ARG A CA 1
ATOM 749 C C . ARG A 1 100 ? -17.788 9.265 27.105 1.00 76.19 100 ARG A C 1
ATOM 751 O O . ARG A 1 100 ? -16.601 9.443 27.397 1.00 76.19 100 ARG A O 1
ATOM 758 N N . MET A 1 101 ? -18.433 8.150 27.422 1.00 85.50 101 MET A N 1
ATOM 759 C CA . MET A 1 101 ? -17.823 7.079 28.184 1.00 85.50 101 MET A CA 1
ATOM 760 C C . MET A 1 101 ? -18.376 5.722 27.777 1.00 85.50 101 MET A C 1
ATOM 762 O O . MET A 1 101 ? -19.580 5.484 27.812 1.00 85.50 101 MET A O 1
ATOM 766 N N . ILE A 1 102 ? -17.456 4.799 27.509 1.00 90.38 102 ILE A N 1
ATOM 767 C CA . ILE A 1 102 ? -17.759 3.387 27.322 1.00 90.38 102 ILE A CA 1
ATOM 768 C C . ILE A 1 102 ? -17.812 2.768 28.719 1.00 90.38 102 ILE A C 1
ATOM 770 O O . ILE A 1 102 ? -16.786 2.648 29.395 1.00 90.38 102 ILE A O 1
ATOM 774 N N . ALA A 1 103 ? -19.011 2.448 29.199 1.00 91.75 103 ALA A N 1
ATOM 775 C CA . ALA A 1 103 ? -19.183 1.861 30.523 1.00 91.75 103 ALA A CA 1
ATOM 776 C C . ALA A 1 103 ? -18.791 0.378 30.509 1.00 91.75 103 ALA A C 1
ATOM 778 O O . ALA A 1 103 ? -19.291 -0.400 29.702 1.00 91.75 103 ALA A O 1
ATOM 779 N N . LEU A 1 104 ? -17.909 -0.013 31.423 1.00 93.25 104 LEU A N 1
ATOM 780 C CA . LEU A 1 104 ? -17.576 -1.398 31.723 1.00 93.25 104 LEU A CA 1
ATOM 781 C C . LEU A 1 104 ? -18.491 -1.870 32.854 1.00 93.25 104 LEU A C 1
ATOM 783 O O . LEU A 1 104 ? -18.375 -1.419 33.998 1.00 93.25 104 LEU A O 1
ATOM 787 N N . GLN A 1 105 ? -19.406 -2.771 32.515 1.00 93.81 105 GLN A N 1
ATOM 788 C CA . GLN A 1 105 ? -20.486 -3.225 33.381 1.00 93.81 105 GLN A CA 1
ATOM 789 C C . GLN A 1 105 ? -20.505 -4.751 33.498 1.00 93.81 105 GLN A C 1
ATOM 791 O O . GLN A 1 105 ? -19.769 -5.470 32.822 1.00 93.81 105 GLN A O 1
ATOM 796 N N . ARG A 1 106 ? -21.334 -5.261 34.412 1.00 93.06 106 ARG A N 1
ATOM 797 C CA . ARG A 1 106 ? -21.484 -6.698 34.644 1.00 93.06 106 ARG A CA 1
ATOM 798 C C . ARG A 1 106 ? -22.843 -7.169 34.133 1.00 93.06 106 ARG A C 1
ATOM 800 O O . ARG A 1 106 ? -23.869 -6.745 34.659 1.00 93.06 106 ARG A O 1
ATOM 807 N N . ALA A 1 107 ? -22.834 -8.120 33.203 1.00 91.31 107 ALA A N 1
ATOM 808 C CA . ALA A 1 107 ? -24.008 -8.884 32.791 1.00 91.31 107 ALA A CA 1
ATOM 809 C C . ALA A 1 107 ? -23.968 -10.278 33.426 1.00 91.31 107 ALA A C 1
ATOM 811 O O . ALA A 1 107 ? -23.307 -11.211 32.956 1.00 91.31 107 ALA A O 1
ATOM 812 N N . GLY A 1 108 ? -24.657 -10.420 34.560 1.00 89.31 108 GLY A N 1
ATOM 813 C CA . GLY A 1 108 ? -24.649 -11.652 35.346 1.00 89.31 108 GLY A CA 1
ATOM 814 C C . GLY A 1 108 ? -23.256 -11.966 35.900 1.00 89.31 108 GLY A C 1
ATOM 815 O O . GLY A 1 108 ? -22.786 -11.300 36.820 1.00 89.31 108 GLY A O 1
ATOM 816 N N . ALA A 1 109 ? -22.605 -13.001 35.367 1.00 88.19 109 ALA A N 1
ATOM 817 C CA . ALA A 1 109 ? -21.256 -13.408 35.771 1.00 88.19 109 ALA A CA 1
ATOM 818 C C . ALA A 1 109 ? -20.143 -12.873 34.852 1.00 88.19 109 ALA A C 1
ATOM 820 O O . ALA A 1 109 ? -18.971 -13.060 35.167 1.00 88.19 109 ALA A O 1
ATOM 821 N N . ARG A 1 110 ? -20.489 -12.243 33.723 1.00 93.56 110 ARG A N 1
ATOM 822 C CA . ARG A 1 110 ? -19.529 -11.763 32.719 1.00 93.56 110 ARG A CA 1
ATOM 823 C C . ARG A 1 110 ? -19.377 -10.250 32.781 1.00 93.56 110 ARG A C 1
ATOM 825 O O . ARG A 1 110 ? -20.286 -9.549 33.230 1.00 93.56 110 ARG A O 1
ATOM 832 N N . LEU A 1 111 ? -18.225 -9.771 32.333 1.00 94.38 111 LEU A N 1
ATOM 833 C CA . LEU A 1 111 ? -18.015 -8.361 32.042 1.00 94.38 111 LEU A CA 1
ATOM 834 C C . LEU A 1 111 ? -18.406 -8.094 30.592 1.00 94.38 111 LEU A C 1
ATOM 836 O O . LEU A 1 111 ? -18.169 -8.916 29.708 1.00 94.38 111 LEU A O 1
ATOM 840 N N . GLU A 1 112 ? -18.989 -6.931 30.362 1.00 95.94 112 GLU A N 1
ATOM 841 C CA . GLU A 1 112 ? -19.309 -6.433 29.033 1.00 95.94 112 GLU A CA 1
ATOM 842 C C . GLU A 1 112 ? -19.097 -4.923 28.987 1.00 95.94 112 GLU A C 1
ATOM 844 O O . GLU A 1 112 ? -19.116 -4.233 30.013 1.00 95.94 112 GLU A O 1
ATOM 849 N N . LEU A 1 113 ? -18.898 -4.414 27.780 1.00 94.38 113 LEU A N 1
ATOM 850 C CA . LEU A 1 113 ? -18.978 -2.987 27.523 1.00 94.38 113 LEU A CA 1
ATOM 851 C C . LEU A 1 113 ? -20.423 -2.660 27.176 1.00 94.38 113 LEU A C 1
ATOM 853 O O . LEU A 1 113 ? -21.069 -3.417 26.451 1.00 94.38 113 LEU A O 1
ATOM 857 N N . ALA A 1 114 ? -20.921 -1.540 27.687 1.00 92.12 114 ALA A N 1
ATOM 858 C CA . ALA A 1 114 ? -22.200 -1.005 27.257 1.00 92.12 114 ALA A CA 1
ATOM 859 C C . ALA A 1 114 ? -22.196 -0.761 25.740 1.00 92.12 114 ALA A C 1
ATOM 861 O O . ALA A 1 114 ? -21.152 -0.455 25.156 1.00 92.12 114 ALA A O 1
ATOM 862 N N . GLU A 1 115 ? -23.374 -0.870 25.123 1.00 91.31 115 GLU A N 1
ATOM 863 C CA . GLU A 1 115 ? -23.557 -0.536 23.712 1.00 91.31 115 GLU A CA 1
ATOM 864 C C . GLU A 1 115 ? -23.047 0.882 23.439 1.00 91.31 115 GLU A C 1
ATOM 866 O O . GLU A 1 115 ? -23.439 1.845 24.102 1.00 91.31 115 GLU A O 1
ATOM 871 N N . HIS A 1 116 ? -22.137 0.998 22.477 1.00 91.88 116 HIS A N 1
ATOM 872 C CA . HIS A 1 116 ? -21.494 2.255 22.128 1.00 91.88 116 HIS A CA 1
ATOM 873 C C . HIS A 1 116 ? -21.050 2.191 20.663 1.00 91.88 116 HIS A C 1
ATOM 875 O O . HIS A 1 116 ? -20.505 1.168 20.251 1.00 91.88 116 HIS A O 1
ATOM 881 N N . PRO A 1 117 ? -21.189 3.273 19.878 1.00 91.19 117 PRO A N 1
ATOM 882 C CA . PRO A 1 117 ? -20.794 3.294 18.460 1.00 91.19 117 PRO A CA 1
ATOM 883 C C . PRO A 1 117 ? -19.284 3.133 18.215 1.00 91.19 117 PRO A C 1
ATOM 885 O O . PRO A 1 117 ? -18.865 3.003 17.079 1.00 91.19 117 PRO A O 1
ATOM 888 N N . ALA A 1 118 ? -18.478 3.131 19.276 1.00 93.19 118 ALA A N 1
ATOM 889 C CA . ALA A 1 118 ? -17.029 2.929 19.214 1.00 93.19 118 ALA A CA 1
ATOM 890 C C . ALA A 1 118 ? -16.619 1.514 19.648 1.00 93.19 118 ALA A C 1
ATOM 892 O O . ALA A 1 118 ? -15.433 1.260 19.816 1.00 93.19 118 ALA A O 1
ATOM 893 N N . VAL A 1 119 ? -17.582 0.629 19.930 1.00 95.62 119 VAL A N 1
ATOM 894 C CA . VAL A 1 119 ? -17.352 -0.743 20.397 1.00 95.62 119 VAL A CA 1
ATOM 895 C C . VAL A 1 119 ? -17.680 -1.699 19.257 1.00 95.62 119 VAL A C 1
ATOM 897 O O . VAL A 1 119 ? -18.823 -1.783 18.816 1.00 95.62 119 VAL A O 1
ATOM 900 N N . PHE A 1 120 ? -16.677 -2.454 18.823 1.00 96.81 120 PHE A N 1
ATOM 901 C CA . PHE A 1 120 ? -16.756 -3.375 17.696 1.00 96.81 120 PHE A CA 1
ATOM 902 C C . PHE A 1 120 ? -16.267 -4.771 18.099 1.00 96.81 120 PHE A C 1
ATOM 904 O O . PHE A 1 120 ? -15.453 -4.912 19.023 1.00 96.81 120 PHE A O 1
ATOM 911 N N . PRO A 1 121 ? -16.706 -5.833 17.402 1.00 97.12 121 PRO A N 1
ATOM 912 C CA . PRO A 1 121 ? -16.060 -7.132 17.513 1.00 97.12 121 PRO A CA 1
ATOM 913 C C . PRO A 1 121 ? -14.557 -7.007 17.245 1.00 97.12 121 PRO A C 1
ATOM 915 O O . PRO A 1 121 ? -14.135 -6.299 16.327 1.00 97.12 121 PRO A O 1
ATOM 918 N N . ALA A 1 122 ? -13.737 -7.700 18.038 1.00 96.69 122 ALA A N 1
ATOM 919 C CA . ALA A 1 122 ? -12.311 -7.763 17.748 1.00 96.69 122 ALA A CA 1
ATOM 920 C C . ALA A 1 122 ? -12.073 -8.386 16.363 1.00 96.69 122 ALA A C 1
ATOM 922 O O . ALA A 1 122 ? -12.785 -9.337 16.016 1.00 96.69 122 ALA A O 1
ATOM 923 N N . PRO A 1 123 ? -11.044 -7.931 15.620 1.00 95.75 123 PRO A N 1
ATOM 924 C CA . PRO A 1 123 ? -10.633 -8.576 14.385 1.00 95.75 123 PRO A CA 1
ATOM 925 C C . PRO A 1 123 ? -10.460 -10.083 14.575 1.00 95.75 123 PRO A C 1
ATOM 927 O O . PRO A 1 123 ? -10.102 -10.524 15.682 1.00 95.75 123 PRO A O 1
ATOM 930 N N . PRO A 1 124 ? -10.707 -10.899 13.543 1.00 91.69 124 PRO A N 1
ATOM 931 C CA . PRO A 1 124 ? -10.489 -12.334 13.631 1.00 91.69 124 PRO A CA 1
ATOM 932 C C . PRO A 1 124 ? -9.023 -12.644 13.972 1.00 91.69 124 PRO A C 1
ATOM 934 O O . PRO A 1 124 ? -8.122 -11.843 13.734 1.00 91.69 124 PRO A O 1
ATOM 937 N N . LEU A 1 125 ? -8.785 -13.793 14.612 1.00 88.56 125 LEU A N 1
ATOM 938 C CA . LEU A 1 125 ? -7.414 -14.252 14.870 1.00 88.56 125 LEU A CA 1
ATOM 939 C C . LEU A 1 125 ? -6.746 -14.743 13.582 1.00 88.56 125 LEU A C 1
ATOM 941 O O . LEU A 1 125 ? -5.548 -14.571 13.410 1.00 88.56 125 LEU A O 1
ATOM 945 N N . GLU A 1 126 ? -7.531 -15.377 12.714 1.00 81.31 126 GLU A N 1
ATOM 946 C CA . GLU A 1 126 ? -7.084 -15.883 11.425 1.00 81.31 126 GLU A CA 1
ATOM 947 C C . GLU A 1 126 ? -7.544 -14.919 10.337 1.00 81.31 126 GLU A C 1
ATOM 949 O O . GLU A 1 126 ? -8.745 -14.693 10.166 1.00 81.31 126 GLU A O 1
ATOM 954 N N . THR A 1 127 ? -6.589 -14.355 9.604 1.00 7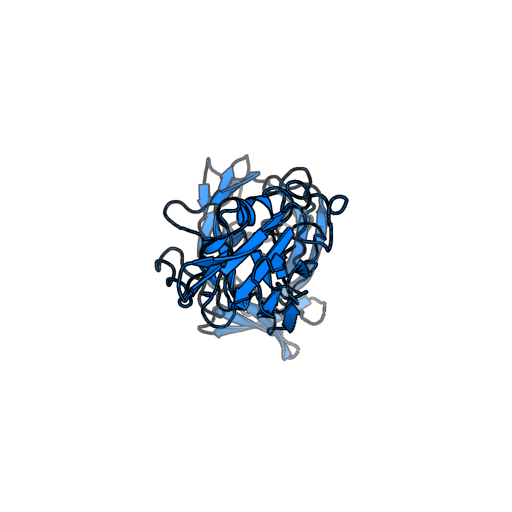4.81 127 THR A N 1
ATOM 955 C CA . THR A 1 127 ? -6.883 -13.572 8.408 1.00 74.81 127 THR A CA 1
ATOM 956 C C . THR A 1 127 ? -7.306 -14.528 7.293 1.00 74.81 127 THR A C 1
ATOM 958 O O . THR A 1 127 ? -6.581 -15.494 7.021 1.00 74.81 127 THR A O 1
ATOM 961 N N . PRO A 1 128 ? -8.451 -14.301 6.625 1.00 71.81 128 PRO A N 1
ATOM 962 C CA . PRO A 1 128 ? -8.804 -15.089 5.456 1.00 71.81 128 PRO A CA 1
ATOM 963 C C . PRO A 1 128 ? -7.698 -14.956 4.407 1.00 71.81 128 PRO A C 1
ATOM 965 O O . PRO A 1 128 ? -7.234 -13.857 4.107 1.00 71.81 128 PRO A O 1
ATOM 968 N N . SER A 1 129 ? -7.255 -16.086 3.855 1.00 70.81 129 SER A N 1
ATOM 969 C CA . SER A 1 129 ? -6.327 -16.043 2.729 1.00 70.81 129 SER A CA 1
ATOM 970 C C . SER A 1 129 ? -7.012 -15.353 1.550 1.00 70.81 129 SER A C 1
ATOM 972 O O . SER A 1 129 ? -8.177 -15.660 1.272 1.00 70.81 129 SER A O 1
ATOM 974 N N . PRO A 1 130 ? -6.321 -14.451 0.842 1.00 71.56 130 PRO A N 1
ATOM 975 C CA . PRO A 1 130 ? -6.914 -13.809 -0.312 1.00 71.56 130 PRO A CA 1
ATOM 976 C C . PRO A 1 130 ? -7.218 -14.844 -1.398 1.00 71.56 130 PRO A C 1
ATOM 978 O O . PRO A 1 130 ? -6.540 -15.870 -1.531 1.00 71.56 130 PRO A O 1
ATOM 981 N N . VAL A 1 131 ? -8.243 -14.565 -2.200 1.00 70.25 131 VAL A N 1
ATOM 982 C CA . VAL A 1 131 ? -8.546 -15.362 -3.394 1.00 70.25 131 VAL A CA 1
ATOM 983 C C . VAL A 1 131 ? -7.326 -15.309 -4.314 1.00 70.25 131 VAL A C 1
ATOM 985 O O . VAL A 1 131 ? -6.764 -14.240 -4.518 1.00 70.25 131 VAL A O 1
ATOM 988 N N . SER A 1 132 ? -6.896 -16.438 -4.883 1.00 63.84 132 SER A N 1
ATOM 989 C CA . SER A 1 132 ? -5.600 -16.553 -5.580 1.00 63.84 132 SER A CA 1
ATOM 990 C C . SER A 1 132 ? -5.374 -15.556 -6.727 1.00 63.84 132 SER A C 1
ATOM 992 O O . SER A 1 132 ? -4.230 -15.284 -7.062 1.00 63.84 132 SER A O 1
ATOM 994 N N . ALA A 1 133 ? -6.440 -15.023 -7.334 1.00 68.50 133 ALA A N 1
ATOM 995 C CA . ALA A 1 133 ? -6.366 -13.999 -8.384 1.00 68.50 133 ALA A CA 1
ATOM 996 C C . ALA A 1 133 ? -6.212 -12.560 -7.848 1.00 68.50 133 ALA A C 1
ATOM 998 O O . ALA A 1 133 ? -5.901 -11.654 -8.610 1.00 68.50 133 ALA A O 1
ATOM 999 N N . CYS A 1 134 ? -6.448 -12.371 -6.553 1.00 76.88 134 CYS A N 1
ATOM 1000 C CA . CYS A 1 134 ? -6.407 -11.104 -5.824 1.00 76.88 134 CYS A CA 1
ATOM 1001 C C . CYS A 1 134 ? -5.292 -11.088 -4.772 1.00 76.88 134 CYS A C 1
ATOM 1003 O O . CYS A 1 134 ? -5.168 -10.126 -4.024 1.00 76.88 134 CYS A O 1
ATOM 1005 N N . GLY A 1 135 ? -4.567 -12.202 -4.636 1.00 64.56 135 GLY A N 1
ATOM 1006 C CA . GLY A 1 135 ? -3.655 -12.439 -3.533 1.00 64.56 135 GLY A CA 1
ATOM 1007 C C . GLY A 1 135 ? -2.361 -11.660 -3.630 1.00 64.56 135 GLY A C 1
ATOM 1008 O O . GLY A 1 135 ? -1.973 -11.183 -4.693 1.00 64.56 135 GLY A O 1
ATOM 1009 N N . ALA A 1 136 ? -1.690 -11.580 -2.480 1.00 60.69 136 ALA A N 1
ATOM 1010 C CA . ALA A 1 136 ? -0.363 -11.011 -2.368 1.00 60.69 136 ALA A CA 1
ATOM 1011 C C . ALA A 1 136 ? 0.554 -11.568 -3.463 1.00 60.69 13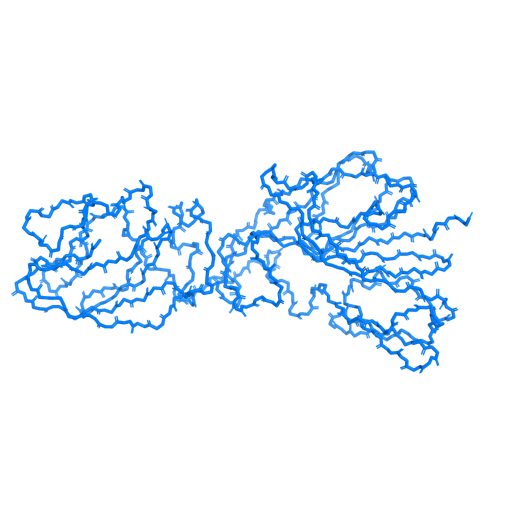6 ALA A C 1
ATOM 1013 O O . ALA A 1 136 ? 0.658 -12.783 -3.659 1.00 60.69 136 ALA A O 1
ATOM 1014 N N . TYR A 1 137 ? 1.221 -10.650 -4.152 1.00 67.38 137 TYR A N 1
ATOM 1015 C CA . TYR A 1 137 ? 2.310 -10.934 -5.072 1.00 67.38 137 TYR A CA 1
ATOM 1016 C C . TYR A 1 137 ? 3.292 -11.914 -4.426 1.00 67.38 137 TYR A C 1
ATOM 1018 O O . TYR A 1 137 ? 3.577 -11.815 -3.226 1.00 67.38 137 TYR A O 1
ATOM 1026 N N . ALA A 1 138 ? 3.787 -12.883 -5.198 1.00 59.41 138 ALA A N 1
ATOM 1027 C CA . ALA A 1 138 ? 4.771 -13.828 -4.687 1.00 59.41 138 ALA A CA 1
ATOM 1028 C C . ALA A 1 138 ? 5.953 -13.053 -4.083 1.00 59.41 138 ALA A C 1
ATOM 1030 O O . ALA A 1 138 ? 6.393 -12.044 -4.628 1.00 59.41 138 ALA A O 1
ATOM 1031 N N . ALA A 1 139 ? 6.474 -13.502 -2.941 1.00 51.91 139 ALA A N 1
ATOM 1032 C CA . ALA A 1 139 ? 7.649 -12.865 -2.358 1.00 51.91 139 ALA A CA 1
ATOM 1033 C C . ALA A 1 139 ? 8.782 -12.822 -3.403 1.00 51.91 139 ALA A C 1
ATOM 1035 O O . ALA A 1 139 ? 9.165 -13.864 -3.935 1.00 51.91 139 ALA A O 1
ATOM 1036 N N . GLY A 1 140 ? 9.276 -11.619 -3.709 1.00 59.47 140 GLY A N 1
ATOM 1037 C CA . GLY A 1 140 ? 10.272 -11.380 -4.761 1.00 59.47 140 GLY A CA 1
ATOM 1038 C C . GLY A 1 140 ? 9.712 -10.885 -6.099 1.00 59.47 140 GLY A C 1
ATOM 1039 O O . GLY A 1 140 ? 10.479 -10.369 -6.896 1.00 59.47 140 GLY A O 1
ATOM 1040 N N . SER A 1 141 ? 8.398 -10.922 -6.338 1.00 72.56 141 SER A N 1
ATOM 1041 C CA . SER A 1 141 ? 7.811 -10.486 -7.616 1.00 72.56 141 SER A CA 1
ATOM 1042 C C . SER A 1 141 ? 7.533 -8.977 -7.713 1.00 72.56 141 SER A C 1
ATOM 1044 O O . SER A 1 141 ? 6.725 -8.560 -8.540 1.00 72.56 141 SER A O 1
ATOM 1046 N N . GLY A 1 142 ? 8.136 -8.173 -6.836 1.00 86.50 142 GLY A N 1
ATOM 1047 C CA . GLY A 1 142 ? 8.059 -6.711 -6.883 1.00 86.50 142 GLY A CA 1
ATOM 1048 C C . GLY A 1 142 ? 9.242 -6.101 -7.631 1.00 86.50 142 GLY A C 1
ATOM 1049 O O . GLY A 1 142 ? 10.231 -6.777 -7.923 1.00 86.50 142 GLY A O 1
ATOM 1050 N N . LEU A 1 143 ? 9.165 -4.801 -7.908 1.00 92.31 143 LEU A N 1
ATOM 1051 C CA . LEU A 1 143 ? 10.296 -4.055 -8.453 1.00 92.31 143 LEU A CA 1
ATOM 1052 C C . LEU A 1 143 ? 11.346 -3.770 -7.381 1.00 92.31 143 LEU A C 1
ATOM 1054 O O . LEU A 1 143 ? 11.076 -3.148 -6.349 1.00 92.31 143 LEU A O 1
ATOM 1058 N N . ASP A 1 144 ? 12.584 -4.145 -7.682 1.00 93.00 144 ASP A N 1
ATOM 1059 C CA . ASP A 1 144 ? 13.744 -3.766 -6.885 1.00 93.00 144 ASP A CA 1
ATOM 1060 C C . ASP A 1 144 ? 14.994 -3.644 -7.751 1.00 93.00 144 ASP A C 1
ATOM 1062 O O . ASP A 1 144 ? 15.057 -4.161 -8.867 1.00 93.00 144 ASP A O 1
ATOM 1066 N N . TRP A 1 145 ? 15.990 -2.909 -7.272 1.00 94.00 145 TRP A N 1
ATOM 1067 C CA . TRP A 1 145 ? 17.233 -2.726 -8.011 1.00 94.00 145 TRP A CA 1
ATOM 1068 C C . TRP A 1 145 ? 18.382 -2.322 -7.097 1.00 94.00 145 TRP A C 1
ATOM 1070 O O . TRP A 1 145 ? 18.209 -1.640 -6.085 1.00 94.00 145 TRP A O 1
ATOM 1080 N N . THR A 1 146 ? 19.598 -2.664 -7.511 1.00 93.44 146 THR A N 1
ATOM 1081 C CA . THR A 1 146 ? 20.812 -2.087 -6.926 1.00 93.44 146 THR A CA 1
ATOM 1082 C C . THR A 1 146 ? 21.273 -0.904 -7.763 1.00 93.44 146 THR A C 1
ATOM 1084 O O . THR A 1 146 ? 21.264 -0.973 -8.991 1.00 93.44 146 THR A O 1
ATOM 1087 N N . LEU A 1 147 ? 21.741 0.164 -7.120 1.00 80.81 147 LEU A N 1
ATOM 1088 C CA . LEU A 1 147 ? 22.342 1.287 -7.837 1.00 80.81 147 LEU A CA 1
ATOM 1089 C C . LEU A 1 147 ? 23.732 0.883 -8.365 1.00 80.81 147 LEU A C 1
ATOM 1091 O O . LEU A 1 147 ? 24.591 0.534 -7.551 1.00 80.81 147 LEU A O 1
ATOM 1095 N N . PRO A 1 148 ? 23.986 0.929 -9.687 1.00 75.38 148 PRO A N 1
ATOM 1096 C CA . PRO A 1 148 ? 25.325 0.696 -10.210 1.00 75.38 148 PRO A CA 1
ATOM 1097 C C . PRO A 1 148 ? 26.254 1.872 -9.898 1.00 75.38 148 PRO A C 1
ATOM 1099 O O . PRO A 1 148 ? 25.822 2.971 -9.536 1.00 75.38 148 PRO A O 1
ATOM 1102 N N . VAL A 1 149 ? 27.551 1.658 -10.127 1.00 71.12 149 VAL A N 1
ATOM 1103 C CA . VAL A 1 149 ? 28.508 2.761 -10.244 1.00 71.12 149 VAL A CA 1
ATOM 1104 C C . VAL A 1 149 ? 28.057 3.656 -11.410 1.00 71.12 149 VAL A C 1
ATOM 1106 O O . VAL A 1 149 ? 27.881 3.146 -12.518 1.00 71.12 149 VAL A O 1
ATOM 1109 N N . PRO A 1 150 ? 27.854 4.972 -11.202 1.00 74.12 150 PRO A N 1
ATOM 1110 C CA . PRO A 1 150 ? 27.390 5.865 -12.258 1.00 74.12 150 PRO A CA 1
ATOM 1111 C C . PRO A 1 150 ? 28.314 5.826 -13.481 1.00 74.12 150 PRO A C 1
ATOM 1113 O O . PRO A 1 150 ? 29.530 5.982 -13.348 1.00 74.12 150 PRO A O 1
ATOM 1116 N N . GLY A 1 151 ? 27.747 5.663 -14.679 1.00 76.38 151 GLY A N 1
ATOM 1117 C CA . GLY A 1 151 ? 28.513 5.693 -15.924 1.00 76.38 151 GLY A CA 1
ATOM 1118 C C . GLY A 1 151 ? 27.894 4.895 -17.067 1.00 76.38 151 GLY A C 1
ATOM 1119 O O . GLY A 1 151 ? 26.808 4.333 -16.945 1.00 76.38 151 GLY A O 1
ATOM 1120 N N . ALA A 1 152 ? 28.614 4.880 -18.191 1.00 89.25 152 ALA A N 1
ATOM 1121 C CA . ALA A 1 152 ? 28.334 3.993 -19.311 1.00 89.25 152 ALA A CA 1
ATOM 1122 C C . ALA A 1 152 ? 29.235 2.750 -19.233 1.00 89.25 152 ALA A C 1
ATOM 1124 O O . ALA A 1 152 ? 30.429 2.882 -18.942 1.00 89.25 152 ALA A O 1
ATOM 1125 N N . GLY A 1 153 ? 28.694 1.569 -19.528 1.00 93.06 153 GLY A N 1
ATOM 1126 C CA . GLY A 1 153 ? 29.447 0.314 -19.551 1.00 93.06 153 GLY A CA 1
ATOM 1127 C C . GLY A 1 153 ? 28.922 -0.649 -20.608 1.00 93.06 153 GLY A C 1
ATOM 1128 O O . GLY A 1 153 ? 27.733 -0.650 -20.907 1.00 93.06 153 GLY A O 1
ATOM 1129 N N . VAL A 1 154 ? 29.814 -1.455 -21.185 1.00 96.38 154 VAL A N 1
ATOM 1130 C CA . VAL A 1 154 ? 29.425 -2.518 -22.119 1.00 96.38 154 VAL A CA 1
ATOM 1131 C C . VAL A 1 154 ? 28.874 -3.688 -21.311 1.00 96.38 154 VAL A C 1
ATOM 1133 O O . VAL A 1 154 ? 29.555 -4.175 -20.409 1.00 96.38 154 VAL A O 1
ATOM 1136 N N . LEU A 1 155 ? 27.660 -4.124 -21.623 1.00 96.88 155 LEU A N 1
ATOM 1137 C CA . LEU A 1 155 ? 27.021 -5.296 -21.043 1.00 96.88 155 LEU A CA 1
ATOM 1138 C C . LEU A 1 155 ? 27.733 -6.561 -21.537 1.00 96.88 155 LEU A C 1
ATOM 1140 O O . LEU A 1 155 ? 27.838 -6.788 -22.739 1.00 96.88 155 LEU A O 1
ATOM 1144 N N . THR A 1 156 ? 28.227 -7.385 -20.621 1.00 97.56 156 THR A N 1
ATOM 1145 C CA . THR A 1 156 ? 28.938 -8.638 -20.923 1.00 97.56 156 THR A CA 1
ATOM 1146 C C . THR A 1 156 ? 28.173 -9.884 -20.510 1.00 97.56 156 THR A C 1
ATOM 1148 O O . THR A 1 156 ? 28.577 -10.976 -20.891 1.00 97.56 156 THR A O 1
ATOM 1151 N N . GLY A 1 157 ? 27.084 -9.742 -19.754 1.00 96.56 157 GLY A N 1
ATOM 1152 C CA . GLY A 1 157 ? 26.218 -10.859 -19.407 1.00 96.56 157 GLY A CA 1
ATOM 1153 C C . GLY A 1 157 ? 24.918 -10.410 -18.755 1.00 96.56 157 GLY A C 1
ATOM 1154 O O . GLY A 1 157 ? 24.887 -9.418 -18.023 1.00 96.56 157 GLY A O 1
ATOM 1155 N N . VAL A 1 158 ? 23.854 -11.172 -19.007 1.00 97.00 158 VAL A N 1
ATOM 1156 C CA . VAL A 1 158 ? 22.564 -11.057 -18.317 1.00 97.00 158 VAL A CA 1
ATOM 1157 C C . VAL A 1 158 ? 22.220 -12.422 -17.741 1.00 97.00 158 VAL A C 1
ATOM 1159 O O . VAL A 1 158 ? 22.052 -13.391 -18.479 1.00 97.00 158 VAL A O 1
ATOM 1162 N N . THR A 1 159 ? 22.117 -12.517 -16.417 1.00 97.12 159 THR A N 1
ATOM 1163 C CA . THR A 1 159 ? 21.694 -13.748 -15.734 1.00 97.12 159 THR A CA 1
ATOM 1164 C C . THR A 1 159 ? 20.356 -13.513 -15.058 1.00 97.12 159 THR A C 1
ATOM 1166 O O . THR A 1 159 ? 20.252 -12.653 -14.189 1.00 97.12 159 THR A O 1
ATOM 1169 N N . SER A 1 160 ? 19.340 -14.280 -15.447 1.00 95.19 160 SER A N 1
ATOM 1170 C CA . SER A 1 160 ? 17.994 -14.185 -14.873 1.00 95.19 160 SER A CA 1
ATOM 1171 C C . SER A 1 160 ? 17.790 -15.257 -13.810 1.00 95.19 160 SER A C 1
ATOM 1173 O O . SER A 1 160 ? 18.197 -16.406 -14.000 1.00 95.19 160 SER A O 1
ATOM 1175 N N . SER A 1 161 ? 17.147 -14.887 -12.710 1.00 92.44 161 SER A N 1
ATOM 1176 C CA . SER A 1 161 ? 16.809 -15.779 -11.606 1.00 92.44 161 SER A CA 1
ATOM 1177 C C . SER A 1 161 ? 15.289 -16.034 -11.557 1.00 92.44 161 SER A C 1
ATOM 1179 O O . SER A 1 161 ? 14.513 -15.199 -12.027 1.00 92.44 161 SER A O 1
ATOM 1181 N N . PRO A 1 162 ? 14.823 -17.190 -11.033 1.00 89.56 162 PRO A N 1
ATOM 1182 C CA . PRO A 1 162 ? 13.393 -17.513 -10.940 1.00 89.56 162 PRO A CA 1
ATOM 1183 C C . PRO A 1 162 ? 12.558 -16.560 -10.073 1.00 89.56 162 PRO A C 1
ATOM 1185 O O . PRO A 1 162 ? 11.334 -16.625 -10.117 1.00 89.56 162 PRO A O 1
ATOM 1188 N N . ASP A 1 163 ? 13.203 -15.710 -9.277 1.00 87.38 163 ASP A N 1
ATOM 1189 C CA . ASP A 1 163 ? 12.572 -14.640 -8.497 1.00 87.38 163 ASP A CA 1
ATOM 1190 C C . ASP A 1 163 ? 12.232 -13.395 -9.335 1.00 87.38 163 ASP A C 1
ATOM 1192 O O . ASP A 1 163 ? 11.654 -12.456 -8.805 1.00 87.38 163 ASP A O 1
ATOM 1196 N N . GLY A 1 164 ? 12.561 -13.379 -10.633 1.00 90.81 164 GLY A N 1
ATOM 1197 C CA . GLY A 1 164 ? 12.342 -12.221 -11.506 1.00 90.81 164 GLY A CA 1
ATOM 1198 C C . GLY A 1 164 ? 13.445 -11.165 -11.411 1.00 90.81 164 GLY A C 1
ATOM 1199 O O . GLY A 1 164 ? 13.296 -10.074 -11.955 1.00 90.81 164 GLY A O 1
ATOM 1200 N N . CYS A 1 165 ? 14.559 -11.467 -10.737 1.00 94.69 165 CYS A N 1
ATOM 1201 C CA . CYS A 1 165 ? 15.719 -10.588 -10.673 1.00 94.69 165 CYS A CA 1
ATOM 1202 C C . CYS A 1 165 ? 16.749 -10.920 -11.758 1.00 94.69 165 CYS A C 1
ATOM 1204 O O . CYS A 1 165 ? 17.106 -12.077 -11.997 1.00 94.69 165 CYS A O 1
ATOM 1206 N N . HIS A 1 166 ? 17.267 -9.872 -12.396 1.00 95.50 166 HIS A N 1
ATOM 1207 C CA . HIS A 1 166 ? 18.237 -9.957 -13.479 1.00 95.50 166 HIS A CA 1
ATOM 1208 C C . HIS A 1 166 ? 19.555 -9.323 -13.046 1.00 95.50 166 HIS A C 1
ATOM 1210 O O . HIS A 1 166 ? 19.596 -8.144 -12.701 1.00 95.50 166 HIS A O 1
ATOM 1216 N N . ALA A 1 167 ? 20.639 -10.096 -13.072 1.00 96.62 167 ALA A N 1
ATOM 1217 C CA . ALA A 1 167 ? 21.995 -9.603 -12.874 1.00 96.62 167 ALA A CA 1
ATOM 1218 C C . ALA A 1 167 ? 22.575 -9.155 -14.222 1.00 96.62 167 ALA A C 1
ATOM 1220 O O . ALA A 1 167 ? 22.748 -9.979 -15.122 1.00 96.62 167 ALA A O 1
ATOM 1221 N N . LEU A 1 168 ? 22.875 -7.863 -14.351 1.00 96.56 168 LEU A N 1
ATOM 1222 C CA . LEU A 1 168 ? 23.507 -7.258 -15.521 1.00 96.56 168 LEU A CA 1
ATOM 1223 C C . LEU A 1 168 ? 24.977 -6.978 -15.200 1.00 96.56 168 LEU A C 1
ATOM 1225 O O . LEU A 1 168 ? 25.291 -6.119 -14.372 1.00 96.56 168 LEU A O 1
ATOM 1229 N N . THR A 1 169 ? 25.880 -7.718 -15.843 1.00 96.19 169 THR A N 1
ATOM 1230 C CA . THR A 1 169 ? 27.331 -7.597 -15.647 1.00 96.19 169 THR A CA 1
ATOM 1231 C C . THR A 1 169 ? 27.936 -6.717 -16.732 1.00 96.19 169 THR A C 1
ATOM 1233 O O . THR A 1 169 ? 27.700 -6.930 -17.917 1.00 96.19 169 THR A O 1
ATOM 1236 N N . LEU A 1 170 ? 28.728 -5.725 -16.334 1.00 94.94 170 LEU A N 1
ATOM 1237 C CA . LEU A 1 170 ? 29.435 -4.812 -17.228 1.00 94.94 170 LEU A CA 1
ATOM 1238 C C . LEU A 1 170 ? 30.900 -5.246 -17.404 1.00 94.94 170 LEU A C 1
ATOM 1240 O O . LEU A 1 170 ? 31.474 -5.924 -16.553 1.00 94.94 170 LEU A O 1
ATOM 1244 N N . GLU A 1 171 ? 31.551 -4.800 -18.479 1.00 93.00 171 GLU A N 1
ATOM 1245 C CA . GLU A 1 171 ? 32.933 -5.165 -18.852 1.00 93.00 171 GLU A CA 1
ATOM 1246 C C . GLU A 1 171 ? 33.976 -4.963 -17.737 1.00 93.00 171 GLU A C 1
ATOM 1248 O O . GLU A 1 171 ? 34.958 -5.698 -17.656 1.00 93.00 171 GLU A O 1
ATOM 1253 N N . ARG A 1 172 ? 33.757 -4.006 -16.827 1.00 86.56 172 ARG A N 1
ATOM 1254 C CA . ARG A 1 172 ? 34.654 -3.734 -15.688 1.00 86.56 172 ARG A CA 1
ATOM 1255 C C . ARG A 1 172 ? 34.488 -4.705 -14.511 1.00 86.56 172 ARG A C 1
ATOM 1257 O O . ARG A 1 172 ? 35.173 -4.549 -13.505 1.00 86.56 172 ARG A O 1
ATOM 1264 N N . GLY A 1 173 ? 33.594 -5.686 -14.626 1.00 86.06 173 GLY A N 1
ATOM 1265 C CA . GLY A 1 173 ? 33.210 -6.601 -13.549 1.00 86.06 173 GLY A CA 1
ATOM 1266 C C . GLY A 1 173 ? 32.126 -6.043 -12.620 1.00 86.06 173 GLY A C 1
ATOM 1267 O O . GLY A 1 173 ? 31.636 -6.771 -11.759 1.00 86.06 173 GLY A O 1
ATOM 1268 N N . ASP A 1 174 ? 31.720 -4.783 -12.807 1.00 90.94 174 ASP A N 1
ATOM 1269 C CA . ASP A 1 174 ? 30.596 -4.184 -12.089 1.00 90.94 174 ASP A CA 1
ATOM 1270 C C . ASP A 1 174 ? 29.312 -4.947 -12.436 1.00 90.94 174 ASP A C 1
ATOM 1272 O O . ASP A 1 174 ? 29.006 -5.160 -13.607 1.00 90.94 174 ASP A O 1
ATOM 1276 N N . THR A 1 175 ? 28.557 -5.371 -11.426 1.00 93.94 175 THR A N 1
ATOM 1277 C CA . THR A 1 175 ? 27.269 -6.050 -11.610 1.00 93.94 175 THR A CA 1
ATOM 1278 C C . THR A 1 175 ? 26.203 -5.293 -10.844 1.00 93.94 175 THR A C 1
ATOM 1280 O O . THR A 1 175 ? 26.415 -4.933 -9.685 1.00 93.94 175 THR A O 1
ATOM 1283 N N . PHE A 1 176 ? 25.061 -5.063 -11.484 1.00 94.94 176 PHE A N 1
ATOM 1284 C CA . PHE A 1 176 ? 23.872 -4.546 -10.820 1.00 94.94 176 PHE A CA 1
ATOM 1285 C C . PHE A 1 176 ? 22.678 -5.455 -11.085 1.00 94.94 176 PHE A C 1
ATOM 1287 O O . PHE A 1 176 ? 22.639 -6.189 -12.071 1.00 94.94 176 PHE A O 1
ATOM 1294 N N . PHE A 1 177 ? 21.715 -5.408 -10.176 1.00 95.31 177 PHE A N 1
ATOM 1295 C CA . PHE A 1 177 ? 20.494 -6.186 -10.233 1.00 95.31 177 PHE A CA 1
ATOM 1296 C C . PHE A 1 177 ? 19.315 -5.280 -10.570 1.00 95.31 177 PHE A C 1
ATOM 1298 O O . PHE A 1 177 ? 19.220 -4.166 -10.047 1.00 95.31 177 PHE A O 1
ATOM 1305 N N . LEU A 1 178 ? 18.424 -5.780 -11.419 1.00 95.38 178 LEU A N 1
ATOM 1306 C CA . LEU A 1 178 ? 17.117 -5.205 -11.706 1.00 95.38 178 LEU A CA 1
ATOM 1307 C C . LEU A 1 178 ? 16.084 -6.330 -11.640 1.00 95.38 178 LEU A C 1
ATOM 1309 O O . LEU A 1 178 ? 16.143 -7.262 -12.437 1.00 95.38 178 LEU A O 1
ATOM 1313 N N . CYS A 1 179 ? 15.169 -6.252 -10.685 1.00 95.19 179 CYS A N 1
ATOM 1314 C CA . CYS A 1 179 ? 14.017 -7.134 -10.577 1.00 95.19 179 CYS A CA 1
ATOM 1315 C C . CYS A 1 179 ? 12.847 -6.488 -11.309 1.00 95.19 179 CYS A C 1
ATOM 1317 O O . CYS A 1 179 ? 12.428 -5.387 -10.952 1.00 95.19 179 CYS A O 1
ATOM 1319 N N . ALA A 1 180 ? 12.401 -7.132 -12.383 1.00 95.25 180 ALA A N 1
ATOM 1320 C CA . ALA A 1 180 ? 11.370 -6.663 -13.302 1.00 95.25 180 ALA A CA 1
ATOM 1321 C C . ALA A 1 180 ? 10.850 -7.853 -14.130 1.00 95.25 180 ALA A C 1
ATOM 1323 O O . ALA A 1 180 ? 11.512 -8.888 -14.177 1.00 95.25 180 ALA A O 1
ATOM 1324 N N . PRO A 1 181 ? 9.694 -7.737 -14.810 1.00 94.06 181 PRO A N 1
ATOM 1325 C CA . PRO A 1 181 ? 9.268 -8.750 -15.772 1.00 94.06 181 PRO A CA 1
ATOM 1326 C C . PRO A 1 181 ? 10.366 -9.024 -16.806 1.00 94.06 181 PRO A C 1
ATOM 1328 O O . PRO A 1 181 ? 10.992 -8.087 -17.307 1.00 94.06 181 PRO A O 1
ATOM 1331 N N . ALA A 1 182 ? 10.593 -10.294 -17.147 1.00 92.94 182 ALA A N 1
ATOM 1332 C CA . ALA A 1 182 ? 11.678 -10.681 -18.050 1.00 92.94 182 ALA A CA 1
ATOM 1333 C C . ALA A 1 182 ? 11.515 -10.057 -19.446 1.00 92.94 182 ALA A C 1
ATOM 1335 O O . ALA A 1 182 ? 12.495 -9.689 -20.093 1.00 92.94 182 ALA A O 1
ATOM 1336 N N . GLU A 1 183 ? 10.270 -9.875 -19.884 1.00 93.31 183 GLU A N 1
ATOM 1337 C CA . GLU A 1 183 ? 9.895 -9.200 -21.127 1.00 93.31 183 GLU A CA 1
ATOM 1338 C C . GLU A 1 183 ? 10.283 -7.714 -21.131 1.00 93.31 183 GLU A C 1
ATOM 1340 O O . GLU A 1 183 ? 10.413 -7.114 -22.197 1.00 93.31 183 GLU A O 1
ATOM 1345 N N . ALA A 1 184 ? 10.502 -7.122 -19.954 1.00 95.00 184 ALA A N 1
ATOM 1346 C CA . ALA A 1 184 ? 10.895 -5.730 -19.795 1.00 95.00 184 ALA A CA 1
ATOM 1347 C C . ALA A 1 184 ? 12.424 -5.517 -19.784 1.00 95.00 184 ALA A C 1
ATOM 1349 O O . ALA A 1 184 ? 12.883 -4.391 -19.576 1.00 95.00 184 ALA A O 1
ATOM 1350 N N . ILE A 1 185 ? 13.221 -6.570 -20.024 1.00 96.06 185 ILE A N 1
ATOM 1351 C CA . ILE A 1 185 ? 14.691 -6.524 -20.093 1.00 96.06 185 ILE A CA 1
ATOM 1352 C C . ILE A 1 185 ? 15.161 -6.782 -21.538 1.00 96.06 185 ILE A C 1
ATOM 1354 O O . ILE A 1 185 ? 15.529 -7.903 -21.886 1.00 96.06 185 ILE A O 1
ATOM 1358 N N . PRO A 1 186 ? 15.185 -5.757 -22.412 1.00 96.56 186 PRO A N 1
ATOM 1359 C CA . PRO A 1 186 ? 15.474 -5.927 -23.839 1.00 96.56 186 PRO A CA 1
ATOM 1360 C C . PRO A 1 186 ? 16.976 -5.884 -24.187 1.00 96.56 186 PRO A C 1
ATOM 1362 O O . PRO A 1 186 ? 17.335 -5.755 -25.358 1.00 96.56 186 PRO A O 1
ATOM 1365 N N . PHE A 1 187 ? 17.868 -5.922 -23.195 1.00 96.62 187 PHE A N 1
ATOM 1366 C CA . PHE A 1 187 ? 19.303 -5.718 -23.403 1.00 96.62 187 PHE A CA 1
ATOM 1367 C C . PHE A 1 187 ? 20.024 -7.007 -23.795 1.00 96.62 187 PHE A C 1
ATOM 1369 O O . PHE A 1 187 ? 19.693 -8.093 -23.322 1.00 96.62 187 PHE A O 1
ATOM 1376 N N . SER A 1 188 ? 21.047 -6.874 -24.635 1.00 96.69 188 SER A N 1
ATOM 1377 C CA . SER A 1 188 ? 21.886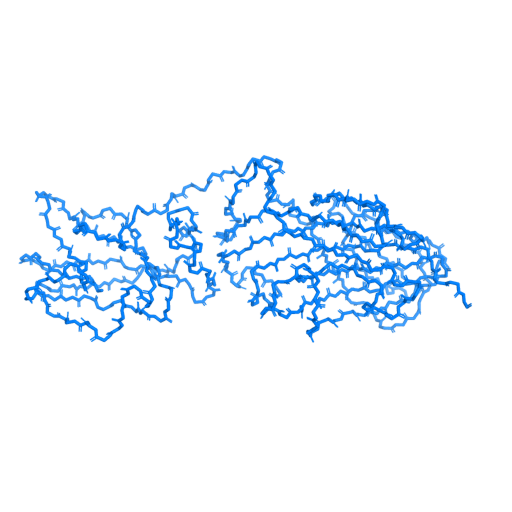 -7.984 -25.093 1.00 96.69 188 SER A CA 1
ATOM 1378 C C . SER A 1 188 ? 23.363 -7.729 -24.805 1.00 96.69 188 SER A C 1
ATOM 1380 O O . SER A 1 188 ? 23.814 -6.586 -24.734 1.00 96.69 188 SER A O 1
ATOM 1382 N N . GLU A 1 189 ? 24.142 -8.802 -24.661 1.00 97.00 189 GLU A N 1
ATOM 1383 C CA . GLU A 1 189 ? 25.601 -8.694 -24.565 1.00 97.00 189 GLU A CA 1
ATOM 1384 C C . GLU A 1 189 ? 26.165 -7.866 -25.734 1.00 97.00 189 GLU A C 1
ATOM 1386 O O . GLU A 1 189 ? 25.784 -8.047 -26.892 1.00 97.00 189 GLU A O 1
ATOM 1391 N N . GLY A 1 190 ? 27.071 -6.942 -25.420 1.00 97.19 190 GLY A N 1
ATOM 1392 C CA . GLY A 1 190 ? 27.623 -5.958 -26.348 1.00 97.19 190 GLY A CA 1
ATOM 1393 C C . GLY A 1 190 ? 26.924 -4.595 -26.327 1.00 97.19 190 GLY A C 1
ATOM 1394 O O . GLY A 1 190 ? 27.512 -3.626 -26.813 1.00 97.19 190 GLY A O 1
ATOM 1395 N N . ASP A 1 191 ? 25.730 -4.473 -25.735 1.00 97.06 191 ASP A N 1
ATOM 1396 C CA . ASP A 1 191 ? 25.065 -3.178 -25.572 1.00 97.06 191 ASP A CA 1
ATOM 1397 C C . ASP A 1 191 ? 25.873 -2.251 -24.657 1.00 97.06 191 ASP A C 1
ATOM 1399 O O . ASP A 1 191 ? 26.350 -2.647 -23.595 1.00 97.06 191 ASP A O 1
ATOM 1403 N N . VAL A 1 192 ? 25.990 -0.977 -25.034 1.00 96.25 192 VAL A N 1
ATOM 1404 C CA . VAL A 1 192 ? 26.531 0.055 -24.141 1.00 96.25 192 VAL A CA 1
ATOM 1405 C C . VAL A 1 192 ? 25.384 0.617 -23.315 1.00 96.25 192 VAL A C 1
ATOM 1407 O O . VAL A 1 192 ? 24.567 1.370 -23.842 1.00 96.25 192 VAL A O 1
ATOM 1410 N N . LEU A 1 193 ? 25.334 0.273 -22.031 1.00 95.62 193 LEU A N 1
ATOM 1411 C CA . LEU A 1 193 ? 24.298 0.725 -21.110 1.00 95.62 193 LEU A CA 1
ATOM 1412 C C . LEU A 1 193 ? 24.713 2.011 -20.408 1.00 95.62 193 LEU A C 1
ATOM 1414 O O . LEU A 1 193 ? 25.829 2.120 -19.902 1.00 95.62 193 LEU A O 1
ATOM 1418 N N . ARG A 1 194 ? 23.791 2.966 -20.328 1.00 94.38 194 ARG A N 1
ATOM 1419 C CA . ARG A 1 194 ? 23.839 4.138 -19.454 1.00 94.38 194 ARG A CA 1
ATOM 1420 C C . ARG A 1 194 ? 22.790 3.959 -18.379 1.00 94.38 194 ARG A C 1
ATOM 1422 O O . ARG A 1 194 ? 21.625 3.748 -18.700 1.00 94.38 194 ARG A O 1
ATOM 1429 N N . VAL A 1 195 ? 23.201 4.063 -17.121 1.00 93.31 195 VAL A N 1
ATOM 1430 C CA . VAL A 1 195 ? 22.290 3.880 -15.991 1.00 93.31 195 VAL A CA 1
ATOM 1431 C C . VAL A 1 195 ? 22.240 5.138 -15.140 1.00 93.31 195 VAL A C 1
ATOM 1433 O O . VAL A 1 195 ? 23.279 5.686 -14.764 1.00 93.31 195 VAL A O 1
ATOM 1436 N N . SER A 1 196 ? 21.033 5.592 -14.820 1.00 93.31 196 SER A N 1
ATOM 1437 C CA . SER A 1 196 ? 20.796 6.721 -13.924 1.00 93.31 196 SER A CA 1
ATOM 1438 C C . SER A 1 196 ? 19.673 6.427 -12.934 1.00 93.31 196 SER A C 1
ATOM 1440 O O . SER A 1 196 ? 18.722 5.705 -13.223 1.00 93.31 196 SER A O 1
ATOM 1442 N N . SER A 1 197 ? 19.780 7.001 -11.737 1.00 93.44 197 SER A N 1
ATOM 1443 C CA . SER A 1 197 ? 18.687 7.001 -10.766 1.00 93.44 197 SER A CA 1
ATOM 1444 C C . SER A 1 197 ? 17.625 8.019 -11.164 1.00 93.44 197 SER A C 1
ATOM 1446 O O . SER A 1 197 ? 17.961 9.134 -11.570 1.00 93.44 197 SER A O 1
ATOM 1448 N N . VAL A 1 198 ? 16.361 7.675 -10.951 1.00 93.56 198 VAL A N 1
ATOM 1449 C CA . VAL A 1 198 ? 15.223 8.583 -11.114 1.00 93.56 198 VAL A CA 1
ATOM 1450 C C . VAL A 1 198 ? 14.605 8.835 -9.745 1.00 93.56 198 VAL A C 1
ATOM 1452 O O . VAL A 1 198 ? 14.406 7.905 -8.963 1.00 93.56 198 VAL A O 1
ATOM 1455 N N . ALA A 1 199 ? 14.323 10.097 -9.441 1.00 93.88 199 ALA A N 1
ATOM 1456 C CA . ALA A 1 199 ? 13.619 10.497 -8.233 1.00 93.88 199 ALA A CA 1
ATOM 1457 C C . ALA A 1 199 ? 12.580 11.556 -8.596 1.00 93.88 199 ALA A C 1
ATOM 1459 O O . ALA A 1 199 ? 12.905 12.561 -9.226 1.00 93.88 199 ALA A O 1
ATOM 1460 N N . ILE A 1 200 ? 11.341 11.305 -8.193 1.00 93.25 200 ILE A N 1
ATOM 1461 C CA . ILE A 1 200 ? 10.205 12.205 -8.331 1.00 93.25 200 ILE A CA 1
ATOM 1462 C C . ILE A 1 200 ? 9.808 12.625 -6.924 1.00 93.25 200 ILE A C 1
ATOM 1464 O O . ILE A 1 200 ? 9.553 11.773 -6.076 1.00 93.25 200 ILE A O 1
ATOM 1468 N N . ASP A 1 201 ? 9.787 13.932 -6.695 1.00 92.69 201 ASP A N 1
ATOM 1469 C CA . ASP A 1 201 ? 9.372 14.555 -5.442 1.00 92.69 201 ASP A CA 1
ATOM 1470 C C . ASP A 1 201 ? 8.551 15.805 -5.788 1.00 92.69 201 ASP A C 1
ATOM 1472 O O . ASP A 1 201 ? 9.077 16.893 -6.032 1.00 92.69 201 ASP A O 1
ATOM 1476 N N . GLY A 1 202 ? 7.245 15.601 -5.949 1.00 90.31 202 GLY A N 1
ATOM 1477 C CA . GLY A 1 202 ? 6.279 16.590 -6.411 1.00 90.31 202 GLY A CA 1
ATOM 1478 C C . GLY A 1 202 ? 5.862 16.454 -7.880 1.00 90.31 202 GLY A C 1
ATOM 1479 O O . GLY A 1 202 ? 6.353 15.630 -8.649 1.00 90.31 202 GLY A O 1
ATOM 1480 N N . GLY A 1 203 ? 4.900 17.294 -8.266 1.00 89.50 203 GLY A N 1
ATOM 1481 C CA . GLY A 1 203 ? 4.235 17.253 -9.571 1.00 89.50 203 GLY A CA 1
ATOM 1482 C C . GLY A 1 203 ? 2.785 16.779 -9.470 1.00 89.50 203 GLY A C 1
ATOM 1483 O O . GLY A 1 203 ? 2.378 16.186 -8.471 1.00 89.50 203 GLY A O 1
ATOM 1484 N N . ARG A 1 204 ? 1.993 17.092 -10.500 1.00 89.69 204 ARG A N 1
ATOM 1485 C CA . ARG A 1 204 ? 0.598 16.651 -10.629 1.00 89.69 204 ARG A CA 1
ATOM 1486 C C . ARG A 1 204 ? 0.531 15.569 -11.692 1.00 89.69 204 ARG A C 1
ATOM 1488 O O . ARG A 1 204 ? 0.962 15.814 -12.814 1.00 89.69 204 ARG A O 1
ATOM 1495 N N . TYR A 1 205 ? -0.040 14.431 -11.328 1.00 91.81 205 TYR A N 1
ATOM 1496 C CA . TYR A 1 205 ? -0.223 13.296 -12.222 1.00 91.81 205 TYR A CA 1
ATOM 1497 C C . TYR A 1 205 ? -1.699 12.890 -12.228 1.00 91.81 205 TYR A C 1
ATOM 1499 O O . TYR A 1 205 ? -2.350 13.030 -11.190 1.00 91.81 205 TYR A O 1
ATOM 1507 N N . PRO A 1 206 ? -2.244 12.450 -13.374 1.00 89.25 206 PRO A N 1
ATOM 1508 C CA . PRO A 1 206 ? -3.663 12.117 -13.503 1.00 89.25 206 PRO A CA 1
ATOM 1509 C C . PRO A 1 206 ? -4.165 11.047 -12.525 1.00 89.25 206 PRO A C 1
ATOM 1511 O O . PRO A 1 206 ? -5.291 11.156 -12.052 1.00 89.25 206 PRO A O 1
ATOM 1514 N N . GLU A 1 207 ? -3.326 10.067 -12.184 1.00 91.12 207 GLU A N 1
ATOM 1515 C CA . GLU A 1 207 ? -3.658 8.967 -11.268 1.00 91.12 207 GLU A CA 1
ATOM 1516 C C . GLU A 1 207 ? -3.738 9.383 -9.792 1.00 91.12 207 GLU A C 1
ATOM 1518 O O . GLU A 1 207 ? -4.201 8.612 -8.944 1.00 91.12 207 GLU A O 1
ATOM 1523 N N . LEU A 1 208 ? -3.288 10.597 -9.464 1.00 91.00 208 LEU A N 1
ATOM 1524 C CA . LEU A 1 208 ? -3.261 11.100 -8.098 1.00 91.00 208 LEU A CA 1
ATOM 1525 C C . LEU A 1 208 ? -4.451 12.016 -7.791 1.00 91.00 208 LEU A C 1
ATOM 1527 O O . LEU A 1 208 ? -4.799 12.892 -8.592 1.00 91.00 208 LEU A O 1
ATOM 1531 N N . PRO A 1 209 ? -5.029 11.907 -6.580 1.00 87.75 209 PRO A N 1
ATOM 1532 C CA . PRO A 1 209 ? -5.923 12.923 -6.044 1.00 87.75 209 PRO A CA 1
ATOM 1533 C C . PRO A 1 209 ? -5.273 14.315 -6.047 1.00 87.75 209 PRO A C 1
ATOM 1535 O O . PRO A 1 209 ? -4.057 14.469 -5.933 1.00 87.75 209 PRO A O 1
ATOM 1538 N N . ARG A 1 210 ? -6.091 15.367 -6.173 1.00 86.44 210 ARG A N 1
ATOM 1539 C CA . ARG A 1 210 ? -5.610 16.751 -6.381 1.00 86.44 210 ARG A CA 1
ATOM 1540 C C . ARG A 1 210 ? -4.775 17.321 -5.232 1.00 86.44 210 ARG A C 1
ATOM 1542 O O . ARG A 1 210 ? -4.098 18.332 -5.449 1.00 86.44 210 ARG A O 1
ATOM 1549 N N . ASP A 1 211 ? -4.913 16.741 -4.050 1.00 85.69 211 ASP A N 1
ATOM 1550 C CA . ASP A 1 211 ? -4.266 17.075 -2.785 1.00 85.69 211 ASP A CA 1
ATOM 1551 C C . ASP A 1 211 ? -3.030 16.210 -2.491 1.00 85.69 211 ASP A C 1
ATOM 1553 O O . ASP A 1 211 ? -2.304 16.499 -1.542 1.00 85.69 211 ASP A O 1
ATOM 1557 N N . GLN A 1 212 ? -2.744 15.206 -3.325 1.00 87.12 212 GLN A N 1
ATOM 1558 C CA . GLN A 1 212 ? -1.557 14.367 -3.202 1.00 87.12 212 GLN A CA 1
ATOM 1559 C C . GLN A 1 212 ? -0.433 14.849 -4.124 1.00 87.12 212 GLN A C 1
ATOM 1561 O O . GLN A 1 212 ? -0.656 15.361 -5.224 1.00 87.12 212 GLN A O 1
ATOM 1566 N N . LEU A 1 213 ? 0.803 14.688 -3.652 1.00 90.50 213 LEU A N 1
ATOM 1567 C CA . LEU A 1 213 ? 2.012 14.972 -4.419 1.00 90.50 213 LEU A CA 1
ATOM 1568 C C . LEU A 1 213 ? 2.616 13.671 -4.930 1.00 90.50 213 LEU A C 1
ATOM 1570 O O . LEU A 1 213 ? 2.601 12.654 -4.238 1.00 90.50 213 LEU A O 1
ATOM 1574 N N . ALA A 1 214 ? 3.188 13.709 -6.128 1.00 92.62 214 ALA A N 1
ATOM 1575 C CA . ALA A 1 214 ? 3.919 12.567 -6.652 1.00 92.62 214 ALA A CA 1
ATOM 1576 C C . ALA A 1 214 ? 5.183 12.289 -5.846 1.00 92.62 214 ALA A C 1
ATOM 1578 O O . ALA A 1 214 ? 5.928 13.203 -5.505 1.00 92.62 214 ALA A O 1
ATOM 1579 N N . PHE A 1 215 ? 5.439 11.018 -5.595 1.00 92.69 215 PHE A N 1
ATOM 1580 C CA . PHE A 1 215 ? 6.666 10.521 -5.020 1.00 92.69 215 PHE A CA 1
ATOM 1581 C C . PHE A 1 215 ? 7.000 9.180 -5.664 1.00 92.69 215 PHE A C 1
ATOM 1583 O O . PHE A 1 215 ? 6.240 8.217 -5.562 1.00 92.69 215 PHE A O 1
ATOM 1590 N N . ALA A 1 216 ? 8.150 9.102 -6.320 1.00 94.06 216 ALA A N 1
ATOM 1591 C CA . ALA A 1 216 ? 8.636 7.856 -6.891 1.00 94.06 216 ALA A CA 1
ATOM 1592 C C . ALA A 1 216 ? 10.158 7.813 -6.897 1.00 94.06 216 ALA A C 1
ATOM 1594 O O . ALA A 1 216 ? 10.843 8.832 -6.987 1.00 94.06 216 ALA A O 1
ATOM 1595 N N . ARG A 1 217 ? 10.694 6.602 -6.828 1.00 94.31 217 ARG A N 1
ATOM 1596 C CA . ARG A 1 217 ? 12.106 6.314 -7.057 1.00 94.31 217 ARG A CA 1
ATOM 1597 C C . ARG A 1 217 ? 12.211 5.275 -8.147 1.00 94.31 217 ARG A C 1
ATOM 1599 O O . ARG A 1 217 ? 11.329 4.436 -8.293 1.00 94.31 217 ARG A O 1
ATOM 1606 N N . GLY A 1 218 ? 13.303 5.310 -8.882 1.00 95.00 218 GLY A N 1
ATOM 1607 C CA . GLY A 1 218 ? 13.483 4.394 -9.983 1.00 95.00 218 GLY A CA 1
ATOM 1608 C C . GLY A 1 218 ? 14.884 4.354 -10.533 1.00 95.00 218 GLY A C 1
ATOM 1609 O O . GLY A 1 218 ? 15.813 4.993 -10.027 1.00 95.00 218 GLY A O 1
ATOM 1610 N N . ILE A 1 219 ? 14.991 3.608 -11.617 1.00 95.69 219 ILE A N 1
ATOM 1611 C CA . ILE A 1 219 ? 16.200 3.428 -12.397 1.00 95.69 219 ILE A CA 1
ATOM 1612 C C . ILE A 1 219 ? 15.845 3.556 -13.876 1.00 95.69 219 ILE A C 1
ATOM 1614 O O . ILE A 1 219 ? 14.847 3.010 -14.348 1.00 95.69 219 ILE A O 1
ATOM 1618 N N . HIS A 1 220 ? 16.655 4.323 -14.593 1.00 96.00 220 HIS A N 1
ATOM 1619 C CA . HIS A 1 220 ? 16.586 4.471 -16.036 1.00 96.00 220 HIS A CA 1
ATOM 1620 C C . HIS A 1 220 ? 17.829 3.821 -16.640 1.00 96.00 220 HIS A C 1
ATOM 1622 O O . HIS A 1 220 ? 18.953 4.175 -16.279 1.00 96.00 220 HIS A O 1
ATOM 1628 N N . VAL A 1 221 ? 17.618 2.854 -17.528 1.00 95.50 221 VAL A N 1
ATOM 1629 C CA . VAL A 1 221 ? 18.669 2.124 -18.239 1.00 95.50 221 VAL A CA 1
ATOM 1630 C C . VAL A 1 221 ? 18.473 2.357 -19.728 1.00 95.50 221 VAL A C 1
ATOM 1632 O O . VAL A 1 221 ? 17.417 2.045 -20.267 1.00 95.50 221 VAL A O 1
ATOM 1635 N N . GLU A 1 222 ? 19.483 2.890 -20.399 1.00 95.31 222 GLU A N 1
ATOM 1636 C CA . GLU A 1 222 ? 19.425 3.232 -21.820 1.00 95.31 222 GLU A CA 1
ATOM 1637 C C . GLU A 1 222 ? 20.584 2.585 -22.581 1.00 95.31 222 GLU A C 1
ATOM 1639 O O . GLU A 1 222 ? 21.728 2.616 -22.130 1.00 95.31 222 GLU A O 1
ATOM 1644 N N . SER A 1 223 ? 20.291 2.023 -23.750 1.00 95.56 223 SER A N 1
ATOM 1645 C CA . SER A 1 223 ? 21.255 1.536 -24.734 1.00 95.56 223 SER A CA 1
ATOM 1646 C C . SER A 1 223 ? 21.073 2.269 -26.067 1.00 95.56 223 SER A C 1
ATOM 1648 O O . SER A 1 223 ? 20.238 3.161 -26.205 1.00 95.56 223 SER A O 1
ATOM 1650 N N . ALA A 1 224 ? 21.846 1.890 -27.087 1.00 94.25 224 ALA A N 1
ATOM 1651 C CA . ALA A 1 224 ? 21.658 2.421 -28.438 1.00 94.25 224 ALA A CA 1
ATOM 1652 C C . ALA A 1 224 ? 20.335 1.976 -29.093 1.00 94.25 224 ALA A C 1
ATOM 1654 O O . ALA A 1 224 ? 19.927 2.561 -30.093 1.00 94.25 224 ALA A O 1
ATOM 1655 N N . THR A 1 225 ? 19.696 0.923 -28.575 1.00 94.12 225 THR A N 1
ATOM 1656 C CA . THR A 1 225 ? 18.523 0.284 -29.189 1.00 94.12 225 THR A CA 1
ATOM 1657 C C . THR A 1 225 ? 17.284 0.341 -28.317 1.00 94.12 225 THR A C 1
ATOM 1659 O O . THR A 1 225 ? 16.186 0.352 -28.865 1.00 94.12 225 THR A O 1
ATOM 1662 N N . HIS A 1 226 ? 17.427 0.431 -26.994 1.00 96.00 226 HIS A N 1
ATOM 1663 C CA . HIS A 1 226 ? 16.310 0.413 -26.054 1.00 96.00 226 HIS A CA 1
ATOM 1664 C C . HIS A 1 226 ? 16.523 1.385 -24.898 1.00 96.00 226 HIS A C 1
ATOM 1666 O O . HIS A 1 226 ? 17.651 1.722 -24.553 1.00 96.00 226 HIS A O 1
ATOM 1672 N N . ALA A 1 227 ? 15.435 1.780 -24.245 1.00 95.50 227 ALA A N 1
ATOM 1673 C CA . ALA A 1 227 ? 15.488 2.303 -22.891 1.00 95.50 227 ALA A CA 1
ATOM 1674 C C . ALA A 1 227 ? 14.407 1.664 -22.023 1.00 95.50 227 ALA A C 1
ATOM 1676 O O . ALA A 1 227 ? 13.328 1.315 -22.507 1.00 95.50 227 ALA A O 1
ATOM 1677 N N . VAL A 1 228 ? 14.717 1.551 -20.737 1.00 96.88 228 VAL A N 1
ATOM 1678 C CA . VAL A 1 228 ? 13.882 0.979 -19.684 1.00 96.88 228 VAL A CA 1
ATOM 1679 C C . VAL A 1 228 ? 13.820 1.978 -18.538 1.00 96.88 228 VAL A C 1
ATOM 1681 O O . VAL A 1 228 ? 14.854 2.430 -18.047 1.00 96.88 228 VAL A O 1
ATOM 1684 N N . LEU A 1 229 ? 12.613 2.313 -18.094 1.00 96.88 229 LEU A N 1
ATOM 1685 C CA . LEU A 1 229 ? 12.351 3.113 -16.904 1.00 96.88 229 LEU A CA 1
ATOM 1686 C C . LEU A 1 229 ? 11.530 2.274 -15.926 1.00 96.88 229 LEU A C 1
ATOM 1688 O O . LEU A 1 229 ? 10.341 2.068 -16.144 1.00 96.88 229 LEU A O 1
ATOM 1692 N N . ALA A 1 230 ? 12.158 1.810 -14.849 1.00 97.19 230 ALA A N 1
ATOM 1693 C CA . ALA A 1 230 ? 11.479 1.114 -13.760 1.00 97.19 230 ALA A CA 1
ATOM 1694 C C . ALA A 1 230 ? 11.266 2.079 -12.589 1.00 97.19 230 ALA A C 1
ATOM 1696 O O . ALA A 1 230 ? 12.217 2.730 -12.145 1.00 97.19 230 ALA A O 1
ATOM 1697 N N . LEU A 1 231 ? 10.031 2.181 -12.094 1.00 96.06 231 LEU A N 1
ATOM 1698 C CA . LEU A 1 231 ? 9.648 3.071 -10.997 1.00 96.06 231 LEU A CA 1
ATOM 1699 C C . LEU A 1 231 ? 8.853 2.338 -9.919 1.00 96.06 231 LEU A C 1
ATOM 1701 O O . LEU A 1 231 ? 7.963 1.548 -10.220 1.00 96.06 231 LEU A O 1
ATOM 1705 N N . ARG A 1 232 ? 9.116 2.713 -8.665 1.00 94.44 232 ARG A N 1
ATOM 1706 C CA . ARG A 1 232 ? 8.344 2.365 -7.467 1.00 94.44 232 ARG A CA 1
ATOM 1707 C C . ARG A 1 232 ? 7.953 3.648 -6.735 1.00 94.44 232 ARG A C 1
ATOM 1709 O O . ARG A 1 232 ? 8.822 4.466 -6.417 1.00 94.44 232 ARG A O 1
ATOM 1716 N N . GLY A 1 233 ? 6.668 3.834 -6.455 1.00 93.62 233 GLY A N 1
ATOM 1717 C CA . GLY A 1 233 ? 6.151 5.067 -5.859 1.00 93.62 233 GLY A CA 1
ATOM 1718 C C . GLY A 1 233 ? 4.630 5.115 -5.830 1.00 93.62 233 GLY A C 1
ATOM 1719 O O . GLY A 1 233 ? 3.994 4.095 -5.625 1.00 93.62 233 GLY A O 1
ATOM 1720 N N . ASN A 1 234 ? 4.048 6.289 -6.054 1.00 93.69 234 ASN A N 1
ATOM 1721 C CA . ASN A 1 234 ? 2.598 6.492 -6.178 1.00 93.69 234 ASN A CA 1
ATOM 1722 C C . ASN A 1 234 ? 2.160 6.913 -7.599 1.00 93.69 234 ASN A C 1
ATOM 1724 O O . ASN A 1 234 ? 1.013 7.300 -7.797 1.00 93.69 234 ASN A O 1
ATOM 1728 N N . VAL A 1 235 ? 3.072 6.881 -8.574 1.00 95.38 235 VAL A N 1
ATOM 1729 C CA . VAL A 1 235 ? 2.833 7.274 -9.974 1.00 95.38 235 VAL A CA 1
ATOM 1730 C C . VAL A 1 235 ? 3.390 6.229 -10.933 1.00 95.38 235 VAL A C 1
ATOM 1732 O O . VAL A 1 235 ? 4.338 5.514 -10.600 1.00 95.38 235 VAL A O 1
ATOM 1735 N N . LEU A 1 236 ? 2.807 6.154 -12.128 1.00 96.19 236 LEU A N 1
ATOM 1736 C CA . LEU A 1 236 ? 3.234 5.240 -13.187 1.00 96.19 236 LEU A CA 1
ATOM 1737 C C . LEU A 1 236 ? 4.427 5.799 -13.976 1.00 96.19 236 LEU A C 1
ATOM 1739 O O . LEU A 1 236 ? 4.593 7.013 -14.112 1.00 96.19 236 LEU A O 1
ATOM 1743 N N . ALA A 1 237 ? 5.251 4.905 -14.525 1.00 95.81 237 ALA A N 1
ATOM 1744 C CA . ALA A 1 237 ? 6.408 5.245 -15.346 1.00 95.81 237 ALA A CA 1
ATOM 1745 C C . ALA A 1 237 ? 6.018 5.991 -16.628 1.00 95.81 237 ALA A C 1
ATOM 1747 O O . ALA A 1 237 ? 5.140 5.565 -17.376 1.00 95.81 237 ALA A O 1
ATOM 1748 N N . ARG A 1 238 ? 6.700 7.119 -16.882 1.00 93.31 238 ARG A N 1
ATOM 1749 C CA . ARG A 1 238 ? 6.470 8.008 -18.033 1.00 93.31 238 ARG A CA 1
ATOM 1750 C C . ARG A 1 238 ? 7.792 8.543 -18.571 1.00 93.31 238 ARG A C 1
ATOM 1752 O O . ARG A 1 238 ? 8.648 8.978 -17.802 1.00 93.31 238 ARG A O 1
ATOM 1759 N N . TRP A 1 239 ? 7.940 8.617 -19.893 1.00 92.38 239 TRP A N 1
ATOM 1760 C CA . TRP A 1 239 ? 9.155 9.155 -20.526 1.00 92.38 239 TRP A CA 1
ATOM 1761 C C . TRP A 1 239 ? 9.411 10.640 -20.231 1.00 92.38 239 TRP A C 1
ATOM 1763 O O . TRP A 1 239 ? 10.565 11.076 -20.203 1.00 92.38 239 TRP A O 1
ATOM 1773 N N . SER A 1 240 ? 8.362 11.411 -19.924 1.00 89.88 240 SER A N 1
ATOM 1774 C CA . SER A 1 240 ? 8.476 12.808 -19.486 1.00 89.88 240 SER A CA 1
ATOM 1775 C C . SER A 1 240 ? 9.315 12.969 -18.212 1.00 89.88 240 SER A C 1
ATOM 1777 O O . SER A 1 240 ? 9.994 13.983 -18.057 1.00 89.88 240 SER A O 1
ATOM 1779 N N . MET A 1 241 ? 9.354 11.952 -17.345 1.00 92.56 241 MET A N 1
ATOM 1780 C CA . MET A 1 241 ? 10.133 11.960 -16.100 1.00 92.56 241 MET A CA 1
ATOM 1781 C C . MET A 1 241 ? 11.647 11.925 -16.326 1.00 92.56 241 MET A C 1
ATOM 1783 O O . MET A 1 241 ? 12.411 12.330 -15.453 1.00 92.56 241 MET A O 1
ATOM 1787 N N . VAL A 1 242 ? 12.085 11.461 -17.497 1.00 92.19 242 VAL A N 1
ATOM 1788 C CA . VAL A 1 242 ? 13.498 11.424 -17.906 1.00 92.19 242 VAL A CA 1
ATOM 1789 C C . VAL A 1 242 ? 13.784 12.366 -19.081 1.00 92.19 242 VAL A C 1
ATOM 1791 O O . VAL A 1 242 ? 14.849 12.301 -19.686 1.00 92.19 242 VAL A O 1
ATOM 1794 N N . GLY A 1 243 ? 12.845 13.268 -19.400 1.00 86.44 243 GLY A N 1
ATOM 1795 C CA . GLY A 1 243 ? 13.015 14.295 -20.432 1.00 86.44 243 GLY A CA 1
ATOM 1796 C C . GLY A 1 243 ? 13.055 13.760 -21.866 1.00 86.44 243 GLY A C 1
ATOM 1797 O O . GLY A 1 243 ? 13.665 14.389 -22.730 1.00 86.44 243 GLY A O 1
ATOM 1798 N N . ARG A 1 244 ? 12.433 12.607 -22.130 1.00 81.56 244 ARG A N 1
ATOM 1799 C CA . ARG A 1 244 ? 12.534 11.904 -23.413 1.00 81.56 244 ARG A CA 1
ATOM 1800 C C . ARG A 1 244 ? 11.302 12.123 -24.320 1.00 81.56 244 ARG A C 1
ATOM 1802 O O . ARG A 1 244 ? 10.191 11.833 -23.881 1.00 81.56 244 ARG A O 1
ATOM 1809 N N . PRO A 1 245 ? 11.470 12.589 -25.578 1.00 72.88 245 PRO A N 1
ATOM 1810 C CA . PRO A 1 245 ? 10.400 12.660 -26.580 1.00 72.88 245 PRO A CA 1
ATOM 1811 C C . PRO A 1 245 ? 10.303 11.387 -27.466 1.00 72.88 245 PRO A C 1
ATOM 1813 O O . PRO A 1 245 ? 11.316 10.704 -27.637 1.00 72.88 245 PRO A O 1
ATOM 1816 N N . PRO A 1 246 ? 9.141 11.095 -28.096 1.00 62.34 246 PRO A N 1
ATOM 1817 C CA . PRO A 1 246 ? 7.846 11.720 -27.847 1.00 62.34 246 PRO A CA 1
ATOM 1818 C C . PRO A 1 246 ? 7.322 11.299 -26.471 1.00 62.34 246 PRO A C 1
ATOM 1820 O O . PRO A 1 246 ? 7.259 10.120 -26.140 1.00 62.34 246 PRO A O 1
ATOM 1823 N N . ALA A 1 247 ? 6.941 12.280 -25.659 1.00 62.78 247 ALA A N 1
ATOM 1824 C CA . ALA A 1 247 ? 6.294 12.032 -24.380 1.00 62.78 247 ALA A CA 1
ATOM 1825 C C . ALA A 1 247 ? 4.782 11.959 -24.611 1.00 62.78 247 ALA A C 1
ATOM 1827 O O . ALA A 1 247 ? 4.048 12.782 -24.068 1.00 62.78 247 ALA A O 1
ATOM 1828 N N . ALA A 1 248 ? 4.339 11.052 -25.494 1.00 65.19 248 ALA A N 1
ATOM 1829 C CA . ALA A 1 248 ? 2.917 10.783 -25.661 1.00 65.19 248 ALA A CA 1
ATOM 1830 C C . ALA A 1 248 ? 2.397 10.337 -24.295 1.00 65.19 248 ALA A C 1
ATOM 1832 O O . ALA A 1 248 ? 2.747 9.269 -23.792 1.00 65.19 248 ALA A O 1
ATOM 1833 N N . ASP A 1 249 ? 1.683 11.246 -23.645 1.00 77.31 249 ASP A N 1
ATOM 1834 C CA . ASP A 1 249 ? 1.298 11.082 -22.259 1.00 77.31 249 ASP A CA 1
ATOM 1835 C C . ASP A 1 249 ? -0.035 10.339 -22.201 1.00 77.31 249 ASP A C 1
ATOM 1837 O O . ASP A 1 249 ? -0.864 10.410 -23.116 1.00 77.31 249 ASP A O 1
ATOM 1841 N N . PHE A 1 250 ? -0.246 9.616 -21.112 1.00 89.44 250 PHE A N 1
ATOM 1842 C CA . PHE A 1 250 ? -1.511 8.949 -20.844 1.00 89.44 250 PHE A CA 1
ATOM 1843 C C . PHE A 1 250 ? -2.105 9.476 -19.544 1.00 89.44 250 PHE A C 1
ATOM 1845 O O . PHE A 1 250 ? -1.413 9.797 -18.582 1.00 89.44 250 PHE A O 1
ATOM 1852 N N . SER A 1 251 ? -3.420 9.573 -19.482 1.00 91.19 251 SER A N 1
ATOM 1853 C CA . SER A 1 251 ? -4.122 9.649 -18.213 1.00 91.19 251 SER A CA 1
ATOM 1854 C C . SER A 1 251 ? -4.303 8.231 -17.688 1.00 91.19 251 SER A C 1
ATOM 1856 O O . SER A 1 251 ? -4.584 7.315 -18.457 1.00 91.19 251 SER A O 1
ATOM 1858 N N . ALA A 1 252 ? -4.133 8.054 -16.386 1.00 93.38 252 ALA A N 1
ATOM 1859 C CA . ALA A 1 252 ? -4.396 6.799 -15.709 1.00 93.38 252 ALA A CA 1
ATOM 1860 C C . ALA A 1 252 ? -5.415 7.062 -14.607 1.00 93.38 252 ALA A C 1
ATOM 1862 O O . ALA A 1 252 ? -5.263 8.016 -13.847 1.00 93.38 252 ALA A O 1
ATOM 1863 N N . ASP A 1 253 ? -6.454 6.242 -14.555 1.00 95.06 253 ASP A N 1
ATOM 1864 C CA . ASP A 1 253 ? -7.369 6.167 -13.422 1.00 95.06 253 ASP A CA 1
ATOM 1865 C C . ASP A 1 253 ? -7.108 4.867 -12.662 1.00 95.06 253 ASP A C 1
ATOM 1867 O O . ASP A 1 253 ? -6.825 3.835 -13.273 1.00 95.06 253 ASP A O 1
ATOM 1871 N N . LEU A 1 254 ? -7.166 4.922 -11.336 1.00 95.38 254 LEU A N 1
ATOM 1872 C CA . LEU A 1 254 ? -6.902 3.777 -10.470 1.00 95.38 254 LEU A CA 1
ATOM 1873 C C . LEU A 1 254 ? -8.186 3.405 -9.750 1.00 95.38 254 LEU A C 1
ATOM 1875 O O . LEU A 1 254 ? -8.768 4.230 -9.044 1.00 95.38 254 LEU A O 1
ATOM 1879 N N . SER A 1 255 ? -8.596 2.153 -9.895 1.00 94.81 255 SER A N 1
ATOM 1880 C CA . SER A 1 255 ? -9.832 1.654 -9.295 1.00 94.81 255 SER A CA 1
ATOM 1881 C C . SER A 1 255 ? -9.604 0.316 -8.597 1.00 94.81 255 SER A C 1
ATOM 1883 O O . SER A 1 255 ? -8.711 -0.423 -9.013 1.00 94.81 255 SER A O 1
ATOM 1885 N N . PRO A 1 256 ? -10.377 -0.013 -7.546 1.00 93.75 256 PRO A N 1
ATOM 1886 C CA . PRO A 1 256 ? -10.323 -1.335 -6.934 1.00 93.75 256 PRO A CA 1
ATOM 1887 C C . PRO A 1 256 ? -10.537 -2.433 -7.974 1.00 93.75 256 PRO A C 1
ATOM 1889 O O . PRO A 1 256 ? -11.445 -2.343 -8.804 1.00 93.75 256 PRO A O 1
ATOM 1892 N N . LEU A 1 257 ? -9.709 -3.474 -7.920 1.00 92.44 257 LEU A N 1
ATOM 1893 C CA . LEU A 1 257 ? -9.780 -4.587 -8.856 1.00 92.44 257 LEU A CA 1
ATOM 1894 C C . LEU A 1 257 ? -11.122 -5.335 -8.687 1.00 92.44 257 LEU A C 1
ATOM 1896 O O . LEU A 1 257 ? -11.409 -5.843 -7.599 1.00 92.44 257 LEU A O 1
ATOM 1900 N N . PRO A 1 258 ? -11.973 -5.432 -9.729 1.00 89.69 258 PRO A N 1
ATOM 1901 C CA . PRO A 1 258 ? -13.300 -6.020 -9.581 1.00 89.69 258 PRO A CA 1
ATOM 1902 C C . PRO A 1 258 ? -13.266 -7.480 -9.117 1.00 89.69 258 PRO A C 1
ATOM 1904 O O . PRO A 1 258 ? -12.600 -8.322 -9.719 1.00 89.69 258 PRO A O 1
ATOM 1907 N N . GLY A 1 259 ? -14.050 -7.788 -8.081 1.00 88.69 259 GLY A N 1
ATOM 1908 C CA . GLY A 1 259 ? -14.116 -9.128 -7.487 1.00 88.69 259 GLY A CA 1
ATOM 1909 C C . GLY A 1 259 ? -12.986 -9.437 -6.503 1.00 88.69 259 GLY A C 1
ATOM 1910 O O . GLY A 1 259 ? -12.898 -10.575 -6.043 1.00 88.69 259 GLY A O 1
ATOM 1911 N N . CYS A 1 260 ? -12.151 -8.448 -6.183 1.00 89.38 260 CYS A N 1
ATOM 1912 C CA . CYS A 1 260 ? -11.125 -8.546 -5.160 1.00 89.38 260 CYS A CA 1
ATOM 1913 C C . CYS A 1 260 ? -11.488 -7.685 -3.954 1.00 89.38 260 CYS A C 1
ATOM 1915 O O . CYS A 1 260 ? -11.576 -6.463 -4.054 1.00 89.38 260 CYS A O 1
ATOM 1917 N N . ASP A 1 261 ? -11.665 -8.344 -2.813 1.00 88.94 261 ASP A N 1
ATOM 1918 C CA . ASP A 1 261 ? -11.767 -7.670 -1.526 1.00 88.94 261 ASP A CA 1
ATOM 1919 C C . ASP A 1 261 ? -10.369 -7.312 -1.009 1.00 88.94 261 ASP A C 1
ATOM 1921 O O . ASP A 1 261 ? -9.365 -7.933 -1.381 1.00 88.94 261 ASP A O 1
ATOM 1925 N N . ALA A 1 262 ? -10.307 -6.314 -0.129 1.00 90.94 262 ALA A N 1
ATOM 1926 C CA . ALA A 1 262 ? -9.082 -6.008 0.591 1.00 90.94 262 ALA A CA 1
ATOM 1927 C C . ALA A 1 262 ? -8.702 -7.171 1.525 1.00 90.94 262 ALA A C 1
ATOM 1929 O O . ALA A 1 262 ? -9.564 -7.865 2.068 1.00 90.94 262 ALA A O 1
ATOM 1930 N N . PHE A 1 263 ? -7.406 -7.380 1.729 1.00 91.31 263 PHE A N 1
A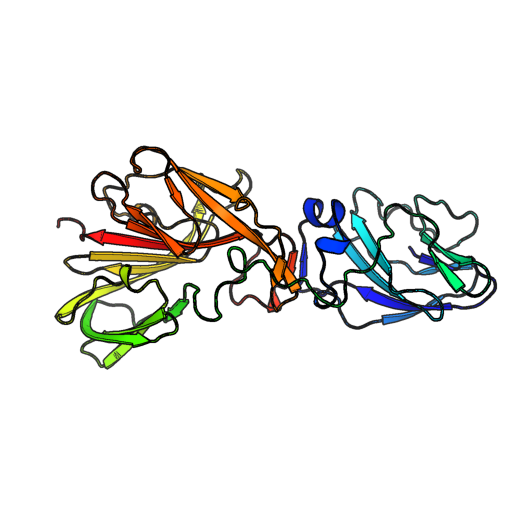TOM 1931 C CA . PHE A 1 263 ? -6.877 -8.453 2.572 1.00 91.31 263 PHE A CA 1
ATOM 1932 C C . PHE A 1 263 ? -5.707 -7.951 3.411 1.00 91.31 263 PHE A C 1
ATOM 1934 O O . PHE A 1 263 ? -5.069 -6.964 3.051 1.00 91.31 263 PHE A O 1
ATOM 1941 N N . HIS A 1 264 ? -5.391 -8.632 4.516 1.00 90.56 264 HIS A N 1
ATOM 1942 C CA . HIS A 1 264 ? -4.173 -8.314 5.258 1.00 90.56 264 HIS A CA 1
ATOM 1943 C C . HIS A 1 264 ? -2.967 -9.066 4.706 1.00 90.56 264 HIS A C 1
ATOM 1945 O O . HIS A 1 264 ? -3.022 -10.279 4.491 1.00 90.56 264 HIS A O 1
ATOM 1951 N N . ASP A 1 265 ? -1.870 -8.346 4.493 1.00 87.31 265 ASP A N 1
ATOM 1952 C CA . ASP A 1 265 ? -0.586 -8.948 4.153 1.00 87.31 265 ASP A CA 1
ATOM 1953 C C . ASP A 1 265 ? 0.082 -9.610 5.375 1.00 87.31 265 ASP A C 1
ATOM 1955 O O . ASP A 1 265 ? -0.451 -9.627 6.488 1.00 87.31 265 ASP A O 1
ATOM 1959 N N . ALA A 1 266 ? 1.284 -10.160 5.181 1.00 85.69 266 ALA A N 1
ATOM 1960 C CA . ALA A 1 266 ? 2.048 -10.809 6.251 1.00 85.69 266 ALA A CA 1
ATOM 1961 C C . ALA A 1 266 ? 2.448 -9.860 7.401 1.00 85.69 266 ALA A C 1
ATOM 1963 O O . ALA A 1 266 ? 2.881 -10.320 8.454 1.00 85.69 266 ALA A O 1
ATOM 1964 N N . CYS A 1 267 ? 2.316 -8.551 7.196 1.00 86.19 267 CYS A N 1
ATOM 1965 C CA . CYS A 1 267 ? 2.575 -7.509 8.179 1.00 86.19 267 CYS A CA 1
ATOM 1966 C C . CYS A 1 267 ? 1.304 -7.009 8.875 1.00 86.19 267 CYS A C 1
ATOM 1968 O O . CYS A 1 267 ? 1.375 -6.135 9.741 1.00 86.19 267 CYS A O 1
ATOM 1970 N N . GLY A 1 268 ? 0.140 -7.551 8.509 1.00 89.56 268 GLY A N 1
ATOM 1971 C CA . GLY A 1 268 ? -1.152 -7.098 9.002 1.00 89.56 268 GLY A CA 1
ATOM 1972 C C . GLY A 1 268 ? -1.647 -5.812 8.337 1.00 89.56 268 GLY A C 1
ATOM 1973 O O . GLY A 1 268 ? -2.653 -5.274 8.793 1.00 89.56 268 GLY A O 1
ATOM 1974 N N . SER A 1 269 ? -0.976 -5.306 7.296 1.00 90.94 269 SER A N 1
ATOM 1975 C CA . SER A 1 269 ? -1.419 -4.128 6.537 1.00 90.94 269 SER A CA 1
ATOM 1976 C C . SER A 1 269 ? -2.617 -4.49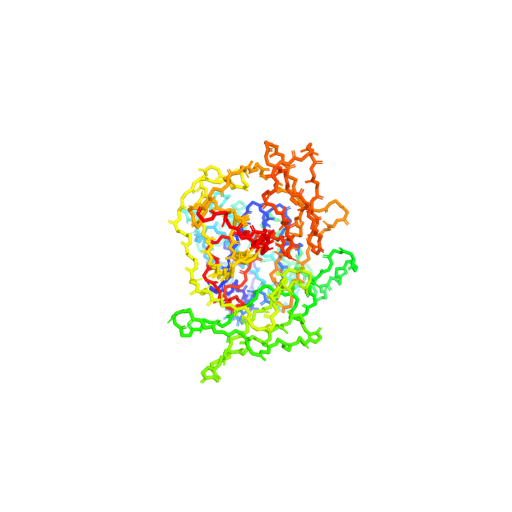8 5.673 1.00 90.94 269 SER A C 1
ATOM 1978 O O . SER A 1 269 ? -2.595 -5.549 5.041 1.00 90.94 269 SER A O 1
ATOM 1980 N N . LEU A 1 270 ? -3.643 -3.649 5.620 1.00 92.94 270 LEU A N 1
ATOM 1981 C CA . LEU A 1 270 ? -4.781 -3.836 4.724 1.00 92.94 270 LEU A CA 1
ATOM 1982 C C . LEU A 1 270 ? -4.378 -3.405 3.315 1.00 92.94 270 LEU A C 1
ATOM 1984 O O . LEU A 1 270 ? -4.055 -2.240 3.100 1.00 92.94 270 LEU A O 1
ATOM 1988 N N . VAL A 1 271 ? -4.419 -4.340 2.374 1.00 91.94 271 VAL A N 1
ATOM 1989 C CA . VAL A 1 271 ? -4.045 -4.157 0.973 1.00 91.94 271 VAL A CA 1
ATOM 1990 C C . VAL A 1 271 ? -5.281 -4.354 0.106 1.00 91.94 271 VAL A C 1
ATOM 1992 O O . VAL A 1 271 ? -5.920 -5.405 0.152 1.00 91.94 271 VAL A O 1
ATOM 1995 N N . ALA A 1 272 ? -5.606 -3.350 -0.702 1.00 92.44 272 ALA A N 1
ATOM 1996 C CA . ALA A 1 272 ? -6.629 -3.413 -1.733 1.00 92.44 272 ALA A CA 1
ATOM 1997 C C . ALA A 1 272 ? -5.952 -3.347 -3.115 1.00 92.44 272 ALA A C 1
ATOM 1999 O O . ALA A 1 272 ? -5.376 -2.311 -3.456 1.00 92.44 272 ALA A O 1
ATOM 2000 N N . PRO A 1 273 ? -5.990 -4.426 -3.916 1.00 93.38 273 PRO A N 1
ATOM 2001 C CA . PRO A 1 273 ? -5.387 -4.418 -5.241 1.00 93.38 273 PRO A CA 1
ATOM 2002 C C . PRO A 1 273 ? -6.156 -3.479 -6.177 1.00 93.38 273 PRO A C 1
ATOM 2004 O O . PRO A 1 273 ? -7.389 -3.401 -6.146 1.00 93.38 273 PRO A O 1
ATOM 2007 N N . LEU A 1 274 ? -5.418 -2.782 -7.032 1.00 94.88 274 LEU A N 1
ATOM 2008 C CA . LEU A 1 274 ? -5.933 -1.806 -7.981 1.00 94.88 274 LEU A CA 1
ATOM 2009 C C . LEU A 1 274 ? -5.741 -2.285 -9.425 1.00 94.88 274 LEU A C 1
ATOM 2011 O O . LEU A 1 274 ? -4.777 -2.970 -9.761 1.00 94.88 274 LEU A O 1
ATOM 2015 N N . GLU A 1 275 ? -6.651 -1.863 -10.295 1.00 95.25 275 GLU A N 1
ATOM 2016 C CA . GLU A 1 275 ? -6.509 -1.897 -11.750 1.00 95.25 275 GLU A CA 1
ATOM 2017 C C . GLU A 1 275 ? -6.239 -0.472 -12.252 1.00 95.25 275 GLU A C 1
ATOM 2019 O O . GLU A 1 275 ? -6.860 0.490 -11.780 1.00 95.25 275 GLU A O 1
ATOM 2024 N N . ALA A 1 276 ? -5.326 -0.330 -13.215 1.00 96.19 276 ALA A N 1
ATOM 2025 C CA . ALA A 1 276 ? -5.041 0.940 -13.870 1.00 96.19 276 ALA A CA 1
ATOM 2026 C C . ALA A 1 276 ? -5.765 1.021 -15.217 1.00 96.19 276 ALA A C 1
ATOM 2028 O O . ALA A 1 276 ? -5.489 0.246 -16.127 1.00 96.19 276 ALA A O 1
ATOM 2029 N N . SER A 1 277 ? -6.663 1.989 -15.371 1.00 96.69 277 SER A N 1
ATOM 2030 C CA . SER A 1 277 ? -7.317 2.305 -16.643 1.00 96.69 277 SER A CA 1
ATOM 2031 C C . SER A 1 277 ? -6.570 3.430 -17.349 1.00 96.69 277 SER A C 1
ATOM 2033 O O . SER A 1 277 ? -6.612 4.582 -16.917 1.00 96.69 277 SER A O 1
ATOM 2035 N N . LEU A 1 278 ? -5.886 3.105 -18.441 1.00 95.19 278 LEU A N 1
ATOM 2036 C CA . LEU A 1 278 ? -5.131 4.046 -19.259 1.00 95.19 278 LEU A CA 1
ATOM 2037 C C . LEU A 1 278 ? -6.006 4.620 -20.381 1.00 95.19 278 LEU A C 1
ATOM 2039 O O . LEU A 1 278 ? -6.733 3.890 -21.057 1.00 95.19 278 LEU A O 1
ATOM 2043 N N . LEU A 1 279 ? -5.908 5.929 -20.601 1.00 92.69 279 LEU A N 1
ATOM 2044 C CA . LEU A 1 279 ? -6.634 6.671 -21.635 1.00 92.69 279 LEU A CA 1
ATOM 2045 C C . LEU A 1 279 ? -5.827 7.880 -22.130 1.00 92.69 279 LEU A C 1
ATOM 2047 O O . LEU A 1 279 ? -5.000 8.422 -21.405 1.00 92.69 279 LEU A O 1
ATOM 2051 N N . GLY A 1 280 ? -6.099 8.357 -23.344 1.00 85.50 280 GLY A N 1
ATOM 2052 C CA . GLY A 1 280 ? -5.475 9.564 -23.904 1.00 85.50 280 GLY A CA 1
ATOM 2053 C C . GLY A 1 280 ? -4.725 9.304 -25.207 1.00 85.50 280 GLY A C 1
ATOM 2054 O O . GLY A 1 280 ? -4.848 8.236 -25.793 1.00 85.50 280 GLY A O 1
ATOM 2055 N N . GLU A 1 281 ? -3.966 10.298 -25.672 1.00 79.38 281 GLU A N 1
ATOM 2056 C CA . GLU A 1 281 ? -3.271 10.247 -26.970 1.00 79.38 281 GLU A CA 1
ATOM 2057 C C . GLU A 1 281 ? -2.168 9.177 -27.007 1.00 79.38 281 GLU A C 1
ATOM 2059 O O . GLU A 1 281 ? -1.933 8.575 -28.050 1.00 79.38 281 GLU A O 1
ATOM 2064 N N . GLY A 1 282 ? -1.551 8.869 -25.860 1.00 82.25 282 GLY A N 1
ATOM 2065 C CA . GLY A 1 282 ? -0.555 7.803 -25.733 1.00 82.25 282 GLY A CA 1
ATOM 2066 C C . GLY A 1 282 ? -1.113 6.375 -25.710 1.00 82.25 282 GLY A C 1
ATOM 2067 O O . GLY A 1 282 ? -0.333 5.440 -25.558 1.00 82.25 282 GLY A O 1
ATOM 2068 N N . VAL A 1 283 ? -2.428 6.162 -25.840 1.00 87.69 283 VAL A N 1
ATOM 2069 C CA . VAL A 1 283 ? -3.058 4.833 -25.722 1.00 87.69 283 VAL A CA 1
ATOM 2070 C C . VAL A 1 283 ? -4.093 4.632 -26.829 1.00 87.69 283 VAL A C 1
ATOM 2072 O O . VAL A 1 283 ? -4.875 5.524 -27.146 1.00 87.69 283 VAL A O 1
ATOM 2075 N N . SER A 1 284 ? -4.138 3.436 -27.421 1.00 84.81 284 SER A N 1
ATOM 2076 C CA . SER A 1 284 ? -5.143 3.099 -28.441 1.00 84.81 284 SER A CA 1
ATOM 2077 C C . SER A 1 284 ? -6.508 2.801 -27.806 1.00 84.81 284 SER A C 1
ATOM 2079 O O . SER A 1 284 ? -6.923 1.649 -27.705 1.00 84.81 284 SER A O 1
ATOM 2081 N N . GLY A 1 285 ? -7.217 3.850 -27.383 1.00 87.75 285 GLY A N 1
ATOM 2082 C CA . GLY A 1 285 ? -8.513 3.746 -26.708 1.00 87.75 285 GLY A CA 1
ATOM 2083 C C . GLY A 1 285 ? -8.383 3.687 -25.186 1.00 87.75 285 GLY A C 1
ATOM 2084 O O . GLY A 1 285 ? -7.553 4.386 -24.611 1.00 87.75 285 GLY A O 1
ATOM 2085 N N . VAL A 1 286 ? -9.240 2.891 -24.541 1.00 91.19 286 VAL A N 1
ATOM 2086 C CA . VAL A 1 286 ? -9.172 2.624 -23.096 1.00 91.19 286 VAL A CA 1
ATOM 2087 C C . VAL A 1 286 ? -8.548 1.253 -22.896 1.00 91.19 286 VAL A C 1
ATOM 2089 O O . VAL A 1 286 ? -9.050 0.269 -23.442 1.00 91.19 286 VAL A O 1
ATOM 2092 N N . VAL A 1 287 ? -7.469 1.196 -22.122 1.00 94.69 287 VAL A N 1
ATOM 2093 C CA . VAL A 1 287 ? -6.760 -0.047 -21.807 1.00 94.69 287 VAL A CA 1
ATOM 2094 C C . VAL A 1 287 ? -6.716 -0.216 -20.298 1.00 94.69 287 VAL A C 1
ATOM 2096 O O . VAL A 1 287 ? -6.127 0.606 -19.606 1.00 94.69 287 VAL A O 1
ATOM 2099 N N . SER A 1 288 ? -7.333 -1.281 -19.798 1.00 94.81 288 SER A N 1
ATOM 2100 C CA . SER A 1 288 ? -7.201 -1.689 -18.401 1.00 94.81 288 SER A CA 1
ATOM 2101 C C . SER A 1 288 ? -5.978 -2.582 -18.245 1.00 94.81 288 SER A C 1
ATOM 2103 O O . SER A 1 288 ? -5.817 -3.533 -19.006 1.00 94.81 288 SER A O 1
ATOM 2105 N N . LEU A 1 289 ? -5.142 -2.271 -17.261 1.00 94.44 289 LEU A N 1
ATOM 2106 C CA . LEU A 1 289 ? -4.003 -3.072 -16.845 1.00 94.44 289 LEU A CA 1
ATOM 2107 C C . LEU A 1 289 ? -4.199 -3.545 -15.419 1.00 94.44 289 LEU A C 1
ATOM 2109 O O . LEU A 1 289 ? -4.365 -2.743 -14.495 1.00 94.44 289 LEU A O 1
ATOM 2113 N N . ARG A 1 290 ? -4.101 -4.855 -15.244 1.00 93.75 290 ARG A N 1
ATOM 2114 C CA . ARG A 1 290 ? -3.967 -5.484 -13.938 1.00 93.75 290 ARG A CA 1
ATOM 2115 C C . ARG A 1 290 ? -2.497 -5.663 -13.595 1.00 93.75 290 ARG A C 1
ATOM 2117 O O . ARG A 1 290 ? -1.645 -5.698 -14.484 1.00 93.75 290 ARG A O 1
ATOM 2124 N N . PRO A 1 291 ? -2.175 -5.799 -12.307 1.00 92.12 291 PRO A N 1
ATOM 2125 C CA . PRO A 1 291 ? -0.833 -6.173 -11.909 1.00 92.12 291 PRO A CA 1
ATOM 2126 C C . PRO A 1 291 ? -0.392 -7.488 -12.579 1.00 92.12 291 PRO A C 1
ATOM 2128 O O . PRO A 1 291 ? -1.132 -8.472 -12.597 1.00 92.12 291 PRO A O 1
ATOM 2131 N N . GLY A 1 292 ? 0.805 -7.485 -13.161 1.00 90.88 292 GLY A N 1
ATOM 2132 C CA . GLY A 1 292 ? 1.350 -8.545 -14.012 1.00 90.88 292 GLY A CA 1
ATOM 2133 C C . GLY A 1 292 ? 1.049 -8.398 -15.510 1.00 90.88 292 GLY A C 1
ATOM 2134 O O . GLY A 1 292 ? 1.625 -9.138 -16.305 1.00 90.88 292 GLY A O 1
ATOM 2135 N N . GLU A 1 293 ? 0.187 -7.464 -15.921 1.00 94.06 293 GLU A N 1
ATOM 2136 C CA . GLU A 1 293 ? -0.137 -7.222 -17.331 1.00 94.06 293 GLU A CA 1
ATOM 2137 C C . GLU A 1 293 ? 0.698 -6.085 -17.935 1.00 94.06 293 GLU A C 1
ATOM 2139 O O . GLU A 1 293 ? 1.302 -5.257 -17.241 1.00 94.06 293 GLU A O 1
ATOM 2144 N N . SER A 1 294 ? 0.718 -6.032 -19.267 1.00 95.25 294 SER A N 1
ATOM 2145 C CA . SER A 1 294 ? 1.362 -4.965 -20.023 1.00 95.25 294 SER A CA 1
ATOM 2146 C C . SER A 1 294 ? 0.518 -4.498 -21.201 1.00 95.25 294 SER A C 1
ATOM 2148 O O . SER A 1 294 ? -0.345 -5.220 -21.706 1.00 95.25 294 SER A O 1
ATOM 2150 N N . ALA A 1 295 ? 0.763 -3.262 -21.631 1.00 94.50 295 ALA A N 1
ATOM 2151 C CA . ALA A 1 295 ? 0.118 -2.663 -22.788 1.00 94.50 295 ALA A CA 1
ATOM 2152 C C . ALA A 1 295 ? 1.118 -1.899 -23.646 1.00 94.50 295 ALA A C 1
ATOM 2154 O O . ALA A 1 295 ? 1.937 -1.131 -23.140 1.00 94.50 295 ALA A O 1
ATOM 2155 N N . GLU A 1 296 ? 0.978 -2.065 -24.958 1.00 93.25 296 GLU A N 1
ATOM 2156 C CA . GLU A 1 296 ? 1.638 -1.220 -25.946 1.00 93.25 296 GLU A CA 1
ATOM 2157 C C . GLU A 1 296 ? 0.994 0.171 -25.955 1.00 93.25 296 GLU A C 1
ATOM 2159 O O . GLU A 1 296 ? -0.227 0.327 -26.061 1.00 93.25 296 GLU A O 1
ATOM 2164 N N . LEU A 1 297 ? 1.837 1.189 -25.864 1.00 91.31 297 LEU A N 1
ATOM 2165 C CA . LEU A 1 297 ? 1.481 2.592 -25.973 1.00 91.31 297 LEU A CA 1
ATOM 2166 C C . LEU A 1 297 ? 1.530 3.033 -27.440 1.00 91.31 297 LEU A C 1
ATOM 2168 O O . LEU A 1 297 ? 2.260 2.492 -28.276 1.00 91.31 297 LEU A O 1
ATOM 2172 N N . ALA A 1 298 ? 0.725 4.037 -27.768 1.00 86.88 298 ALA A N 1
ATOM 2173 C CA . ALA A 1 298 ? 0.612 4.565 -29.118 1.00 86.88 298 ALA A CA 1
ATOM 2174 C C . ALA A 1 298 ? 1.910 5.246 -29.591 1.00 86.88 298 ALA A C 1
ATOM 2176 O O . ALA A 1 298 ? 2.801 5.575 -28.809 1.00 86.88 298 ALA A O 1
ATOM 2177 N N . GLU A 1 299 ? 2.007 5.455 -30.907 1.00 81.00 299 GLU A N 1
ATOM 2178 C CA . GLU A 1 299 ? 3.060 6.264 -31.545 1.00 81.00 299 GLU A CA 1
ATOM 2179 C C . GLU A 1 299 ? 4.505 5.818 -31.248 1.00 81.00 299 GLU A C 1
ATOM 2181 O O . GLU A 1 299 ? 5.447 6.604 -31.345 1.00 81.00 299 GLU A O 1
ATOM 2186 N N . GLY A 1 300 ? 4.703 4.539 -30.913 1.00 77.69 300 GLY A N 1
ATOM 2187 C CA . GLY A 1 300 ? 6.027 3.998 -30.602 1.00 77.69 300 GLY A CA 1
ATOM 2188 C C . GLY A 1 300 ? 6.561 4.422 -29.232 1.00 77.69 300 GLY A C 1
ATOM 2189 O O . GLY A 1 300 ? 7.758 4.287 -28.986 1.00 77.69 300 GLY A O 1
ATOM 2190 N N . ALA A 1 301 ? 5.693 4.896 -28.330 1.00 85.25 301 ALA A N 1
ATOM 2191 C CA . ALA A 1 301 ? 6.053 5.211 -26.947 1.00 85.25 301 ALA A CA 1
ATOM 2192 C C . ALA A 1 301 ? 6.469 3.970 -26.128 1.00 85.25 301 ALA A C 1
ATOM 2194 O O . ALA A 1 301 ? 6.992 4.119 -25.024 1.00 85.25 301 ALA A O 1
ATOM 2195 N N . GLY A 1 302 ? 6.311 2.764 -26.683 1.00 92.31 302 GLY A N 1
ATOM 2196 C CA . GLY A 1 302 ? 6.795 1.512 -26.110 1.00 92.31 302 GLY A CA 1
ATOM 2197 C C . GLY A 1 302 ? 5.721 0.759 -25.334 1.00 92.31 302 GLY A C 1
ATOM 2198 O O . GLY A 1 302 ? 4.541 0.989 -25.555 1.00 92.31 302 GLY A O 1
ATOM 2199 N N . ALA A 1 303 ? 6.119 -0.117 -24.419 1.00 94.88 303 ALA A N 1
ATOM 2200 C CA . ALA A 1 303 ? 5.227 -0.933 -23.606 1.00 94.88 303 ALA A CA 1
ATOM 2201 C C . ALA A 1 303 ? 5.321 -0.552 -22.124 1.00 94.88 303 ALA A C 1
ATOM 2203 O O . ALA A 1 303 ? 6.422 -0.455 -21.571 1.00 94.88 303 ALA A O 1
ATOM 2204 N N . LEU A 1 304 ? 4.168 -0.358 -21.478 1.00 96.19 304 LEU A N 1
ATOM 2205 C CA . LEU A 1 304 ? 4.053 -0.181 -20.031 1.00 96.19 304 LEU A CA 1
ATOM 2206 C C . LEU A 1 304 ? 3.666 -1.513 -19.387 1.00 96.19 304 LEU A C 1
ATOM 2208 O O . LEU A 1 304 ? 2.631 -2.086 -19.715 1.00 96.19 304 LEU A O 1
ATOM 2212 N N . PHE A 1 305 ? 4.475 -1.967 -18.440 1.00 96.69 305 PHE A N 1
ATOM 2213 C CA . PHE A 1 305 ? 4.231 -3.124 -17.588 1.00 96.69 305 PHE A CA 1
ATOM 2214 C C . PHE A 1 305 ? 3.774 -2.628 -16.220 1.00 96.69 305 PHE A C 1
ATOM 2216 O O . PHE A 1 305 ? 4.493 -1.864 -15.567 1.00 96.69 305 PHE A O 1
ATOM 2223 N N . LEU A 1 306 ? 2.599 -3.067 -15.773 1.00 95.94 306 LEU A N 1
ATOM 2224 C CA . LEU A 1 306 ? 2.126 -2.810 -14.419 1.00 95.94 306 LEU A CA 1
ATOM 2225 C C . LEU A 1 306 ? 2.549 -3.980 -13.538 1.00 95.94 306 LEU A C 1
ATOM 2227 O O . LEU A 1 306 ? 1.993 -5.064 -13.644 1.00 95.94 306 LEU A O 1
ATOM 2231 N N . VAL A 1 307 ? 3.543 -3.784 -12.677 1.00 94.62 307 VAL A N 1
ATOM 2232 C CA . VAL A 1 307 ? 4.063 -4.862 -11.819 1.00 94.62 307 VAL A CA 1
ATOM 2233 C C . VAL A 1 307 ? 3.213 -5.001 -10.565 1.00 94.62 307 VAL A C 1
ATOM 2235 O O . VAL A 1 307 ? 2.828 -6.107 -10.193 1.00 94.62 307 VAL A O 1
ATOM 2238 N N . ARG A 1 308 ? 2.874 -3.868 -9.947 1.00 93.38 308 ARG A N 1
ATOM 2239 C CA . ARG A 1 308 ? 2.094 -3.803 -8.712 1.00 93.38 308 ARG A CA 1
ATOM 2240 C C . ARG A 1 308 ? 1.262 -2.532 -8.683 1.00 93.38 308 ARG A C 1
ATOM 2242 O O . ARG A 1 308 ? 1.748 -1.471 -9.074 1.00 93.38 308 ARG A O 1
ATOM 2249 N N . ALA A 1 309 ? 0.033 -2.631 -8.195 1.00 94.06 309 ALA A N 1
ATOM 2250 C CA . ALA A 1 309 ? -0.811 -1.476 -7.931 1.00 94.06 309 ALA A CA 1
ATOM 2251 C C . ALA A 1 309 ? -1.708 -1.771 -6.734 1.00 94.06 309 ALA A C 1
ATOM 2253 O O . ALA A 1 309 ? -2.659 -2.535 -6.854 1.00 94.06 309 ALA A O 1
ATOM 2254 N N . ASP A 1 310 ? -1.400 -1.161 -5.596 1.00 93.31 310 ASP A N 1
ATOM 2255 C CA . ASP A 1 310 ? -2.090 -1.412 -4.337 1.00 93.31 310 ASP A CA 1
ATOM 2256 C C . ASP A 1 310 ? -2.488 -0.095 -3.667 1.00 93.31 310 ASP A C 1
ATOM 2258 O O . ASP A 1 310 ? -1.732 0.882 -3.673 1.00 93.31 310 ASP A O 1
ATOM 2262 N N . ASP A 1 311 ? -3.655 -0.099 -3.030 1.00 92.94 311 ASP A N 1
ATOM 2263 C CA . ASP A 1 311 ? -4.041 0.876 -2.017 1.00 92.94 311 ASP A CA 1
ATOM 2264 C C . ASP A 1 311 ? -3.887 0.249 -0.628 1.00 92.94 311 ASP A C 1
ATOM 2266 O O . ASP A 1 311 ? -4.351 -0.862 -0.373 1.00 92.94 311 ASP A O 1
ATOM 2270 N N . MET A 1 312 ? -3.206 0.948 0.273 1.00 92.31 312 MET A N 1
ATOM 2271 C CA . MET A 1 312 ? -2.857 0.491 1.619 1.00 92.31 312 MET A CA 1
ATOM 2272 C C . MET A 1 312 ? -3.357 1.497 2.662 1.00 92.31 312 MET A C 1
ATOM 2274 O O . MET A 1 312 ? -2.567 2.250 3.259 1.00 92.31 312 MET A O 1
ATOM 2278 N N . PRO A 1 313 ? -4.684 1.550 2.879 1.00 92.31 313 PRO A N 1
ATOM 2279 C CA . PRO A 1 313 ? -5.295 2.479 3.825 1.00 92.31 313 PRO A CA 1
ATOM 2280 C C . PRO A 1 313 ? -4.888 2.189 5.274 1.00 92.31 313 PRO A C 1
ATOM 2282 O O . PRO A 1 313 ? -4.861 3.104 6.089 1.00 92.31 313 PRO A O 1
ATOM 2285 N N . VAL A 1 314 ? -4.518 0.950 5.607 1.00 93.19 314 VAL A N 1
ATOM 2286 C CA . VAL A 1 314 ? -3.947 0.584 6.910 1.00 93.19 314 VAL A CA 1
ATOM 2287 C C . VAL A 1 314 ? -2.607 -0.082 6.670 1.00 93.19 314 VAL A C 1
ATOM 2289 O O . VAL A 1 314 ? -2.540 -1.088 5.972 1.00 93.19 314 VAL A O 1
ATOM 2292 N N . ARG A 1 315 ? -1.533 0.451 7.249 1.00 90.69 315 ARG A N 1
ATOM 2293 C CA . ARG A 1 315 ? -0.183 -0.070 7.012 1.00 90.69 315 ARG A CA 1
ATOM 2294 C C . ARG A 1 315 ? 0.728 0.088 8.208 1.00 90.69 315 ARG A C 1
ATOM 2296 O O . ARG A 1 315 ? 0.615 1.055 8.954 1.00 90.69 315 ARG A O 1
ATOM 2303 N N . ASP A 1 316 ? 1.673 -0.828 8.340 1.00 90.44 316 ASP A N 1
ATOM 2304 C CA . ASP A 1 316 ? 2.751 -0.750 9.319 1.00 90.44 316 ASP A CA 1
ATOM 2305 C C . ASP A 1 316 ? 4.043 -0.244 8.664 1.00 90.44 316 ASP A C 1
ATOM 2307 O O . ASP A 1 316 ? 4.670 -0.956 7.884 1.00 90.44 316 ASP A O 1
ATOM 2311 N N . ALA A 1 317 ? 4.468 0.980 8.988 1.00 86.38 317 ALA A N 1
ATOM 2312 C CA . ALA A 1 317 ? 5.644 1.602 8.379 1.00 86.38 317 ALA A CA 1
ATOM 2313 C C . ALA A 1 317 ? 6.961 0.852 8.651 1.00 86.38 317 ALA A C 1
ATOM 2315 O O . ALA A 1 317 ? 7.911 1.030 7.895 1.00 86.38 317 ALA A O 1
ATOM 2316 N N . GLU A 1 318 ? 7.040 0.011 9.688 1.00 86.00 318 GLU A N 1
ATOM 2317 C CA . GLU A 1 318 ? 8.235 -0.811 9.949 1.00 86.00 318 GLU A CA 1
ATOM 2318 C C . GLU A 1 318 ? 8.392 -1.963 8.951 1.00 86.00 318 GLU A C 1
ATOM 2320 O O . GLU A 1 318 ? 9.499 -2.461 8.748 1.00 86.00 318 GLU A O 1
ATOM 2325 N N . CYS A 1 319 ? 7.304 -2.365 8.296 1.00 81.56 319 CYS A N 1
ATOM 2326 C CA . CYS A 1 319 ? 7.308 -3.438 7.312 1.00 81.56 319 CYS A CA 1
ATOM 2327 C C . CYS A 1 319 ? 7.706 -2.999 5.900 1.00 81.56 319 CYS A C 1
ATOM 2329 O O . CYS A 1 319 ? 7.957 -3.847 5.043 1.00 81.56 319 CYS A O 1
ATOM 2331 N N . PHE A 1 320 ? 7.793 -1.693 5.647 1.00 73.75 320 PHE A N 1
ATOM 2332 C CA . PHE A 1 320 ? 8.138 -1.158 4.336 1.00 73.75 320 PHE A CA 1
ATOM 2333 C C . PHE A 1 320 ? 9.491 -0.447 4.384 1.00 73.75 320 PHE A C 1
ATOM 2335 O O . PHE A 1 320 ? 9.767 0.381 5.244 1.00 73.75 320 PHE A O 1
ATOM 2342 N N . THR A 1 321 ? 10.356 -0.753 3.419 1.00 60.06 321 THR A N 1
ATOM 2343 C CA . THR A 1 321 ? 11.718 -0.199 3.324 1.00 60.06 321 THR A CA 1
ATOM 2344 C C . THR A 1 321 ? 11.774 1.184 2.664 1.00 60.06 321 THR A C 1
ATOM 2346 O O . THR A 1 321 ? 12.839 1.800 2.591 1.00 60.06 321 THR A O 1
ATOM 2349 N N . VAL A 1 322 ? 10.640 1.694 2.179 1.00 55.38 322 VAL A N 1
ATOM 2350 C CA . VAL A 1 322 ? 10.520 2.994 1.507 1.00 55.38 322 VAL A CA 1
ATOM 2351 C C . VAL A 1 322 ? 9.669 3.913 2.390 1.00 55.38 322 VAL A C 1
ATOM 2353 O O . VAL A 1 322 ? 8.716 3.425 2.997 1.00 55.38 322 VAL A O 1
ATOM 2356 N N . PRO A 1 323 ? 9.967 5.225 2.493 1.00 54.16 323 PRO A N 1
ATOM 2357 C CA . PRO A 1 323 ? 9.095 6.143 3.214 1.00 54.16 323 PRO A CA 1
ATOM 2358 C C . PRO A 1 323 ? 7.754 6.206 2.482 1.00 54.16 323 PRO A C 1
ATOM 2360 O O . PRO A 1 323 ? 7.651 6.797 1.408 1.00 54.16 323 PRO A O 1
ATOM 2363 N N . ILE A 1 324 ? 6.746 5.535 3.028 1.00 55.38 324 ILE A N 1
ATOM 2364 C CA . ILE A 1 324 ? 5.402 5.479 2.462 1.00 55.38 324 ILE A CA 1
ATOM 2365 C C . ILE A 1 324 ? 4.501 6.301 3.388 1.00 55.38 324 ILE A C 1
ATOM 2367 O O . ILE A 1 324 ? 3.703 5.792 4.178 1.00 55.38 324 ILE A O 1
ATOM 2371 N N . ASP A 1 325 ? 4.629 7.623 3.285 1.00 65.56 325 ASP A N 1
ATOM 2372 C CA . ASP A 1 325 ? 3.638 8.555 3.841 1.00 65.56 325 ASP A CA 1
ATOM 2373 C C . ASP A 1 325 ? 2.329 8.534 3.030 1.00 65.56 325 ASP A C 1
ATOM 2375 O O . ASP A 1 325 ? 1.356 9.190 3.392 1.00 65.56 325 ASP A O 1
ATOM 2379 N N . GLN A 1 326 ? 2.258 7.723 1.972 1.00 74.56 326 GLN A N 1
ATOM 2380 C CA . GLN A 1 326 ? 1.129 7.666 1.052 1.00 74.56 326 GLN A CA 1
ATOM 2381 C C . GLN A 1 326 ? 0.409 6.318 1.100 1.00 74.56 326 GLN A C 1
ATOM 2383 O O . GLN A 1 326 ? 1.054 5.298 1.290 1.00 74.56 326 GLN A O 1
ATOM 2388 N N . PRO A 1 327 ? -0.917 6.271 0.934 1.00 81.50 327 PRO A N 1
ATOM 2389 C CA . PRO A 1 327 ? -1.643 5.005 0.965 1.00 81.50 327 PRO A CA 1
ATOM 2390 C C . PRO A 1 327 ? -1.372 4.145 -0.278 1.00 81.50 327 PRO A C 1
ATOM 2392 O O . PRO A 1 327 ? -1.410 2.929 -0.181 1.00 81.50 327 PRO A O 1
ATOM 2395 N N . ARG A 1 328 ? -1.022 4.735 -1.426 1.00 90.44 328 ARG A N 1
ATOM 2396 C CA . ARG A 1 328 ? -0.867 3.997 -2.688 1.00 90.44 328 ARG A CA 1
ATOM 2397 C C . ARG A 1 328 ? 0.571 3.584 -2.976 1.00 90.44 328 ARG A C 1
ATOM 2399 O O . ARG A 1 328 ? 1.490 4.393 -2.835 1.00 90.44 328 ARG A O 1
ATOM 2406 N N . LEU A 1 329 ? 0.733 2.357 -3.468 1.00 91.94 329 LEU A N 1
ATOM 2407 C CA . LEU A 1 329 ? 1.982 1.812 -3.991 1.00 91.94 329 LEU A CA 1
ATOM 2408 C C . LEU A 1 329 ? 1.774 1.313 -5.422 1.00 91.94 329 LEU A C 1
ATOM 2410 O O . LEU A 1 329 ? 1.031 0.367 -5.668 1.00 91.94 329 LEU A O 1
ATOM 2414 N N . LEU A 1 330 ? 2.477 1.940 -6.355 1.00 94.56 330 LEU A N 1
ATOM 2415 C CA . LEU A 1 330 ? 2.554 1.576 -7.759 1.00 94.56 330 LEU A CA 1
ATOM 2416 C C . LEU A 1 330 ? 3.986 1.169 -8.100 1.00 94.56 330 LEU A C 1
ATOM 2418 O O . LEU A 1 330 ? 4.950 1.863 -7.760 1.00 94.56 330 LEU A O 1
ATOM 2422 N N . GLU A 1 331 ? 4.109 0.066 -8.825 1.00 95.50 331 GLU A N 1
ATOM 2423 C CA . GLU A 1 331 ? 5.350 -0.405 -9.424 1.00 95.50 331 GLU A CA 1
ATOM 2424 C C . GLU A 1 331 ? 5.100 -0.640 -10.909 1.00 95.50 331 GLU A C 1
ATOM 2426 O O . GLU A 1 331 ? 4.202 -1.391 -11.295 1.00 95.50 331 GLU A O 1
ATOM 2431 N N . SER A 1 332 ? 5.873 0.029 -11.759 1.00 97.25 332 SER A N 1
ATOM 2432 C CA . SER A 1 332 ? 5.707 -0.071 -13.209 1.00 97.25 332 SER A CA 1
ATOM 2433 C C . SER A 1 332 ? 7.034 0.031 -13.944 1.00 97.25 332 SER A C 1
ATOM 2435 O O . SER A 1 332 ? 7.976 0.677 -13.477 1.00 97.25 332 SER A O 1
ATOM 2437 N N . VAL A 1 333 ? 7.098 -0.618 -15.105 1.00 97.56 333 VAL A N 1
ATOM 2438 C CA . VAL A 1 333 ? 8.255 -0.578 -16.002 1.00 97.56 333 VAL A CA 1
ATOM 2439 C C . VAL A 1 333 ? 7.800 -0.112 -17.370 1.00 97.56 333 VAL A C 1
ATOM 2441 O O . VAL A 1 333 ? 6.868 -0.668 -17.936 1.00 97.56 333 VAL A O 1
ATOM 2444 N N . LEU A 1 334 ? 8.459 0.904 -17.909 1.00 96.44 334 LEU A N 1
ATOM 2445 C CA . LEU A 1 334 ? 8.213 1.410 -19.250 1.00 96.44 334 LEU A CA 1
ATOM 2446 C C . LEU A 1 334 ? 9.411 1.079 -20.141 1.00 96.44 334 LEU A C 1
ATOM 2448 O O . LEU A 1 334 ? 10.547 1.401 -19.791 1.00 96.44 334 LEU A O 1
ATOM 2452 N N . VAL A 1 335 ? 9.163 0.443 -21.284 1.00 95.88 335 VAL A N 1
ATOM 2453 C CA . VAL A 1 335 ? 10.205 -0.033 -22.207 1.00 95.88 335 VAL A CA 1
ATOM 2454 C C . VAL A 1 335 ? 9.934 0.484 -23.606 1.00 95.88 335 VAL A C 1
ATOM 2456 O O . VAL A 1 335 ? 8.836 0.312 -24.111 1.00 95.88 335 VAL A O 1
ATOM 2459 N N . ALA A 1 336 ? 10.919 1.091 -24.262 1.00 93.81 336 ALA A N 1
ATOM 2460 C CA . ALA A 1 336 ? 10.776 1.576 -25.636 1.00 93.81 336 ALA A CA 1
ATOM 2461 C C . ALA A 1 336 ? 12.080 1.417 -26.419 1.00 93.81 336 ALA A C 1
ATOM 2463 O O . ALA A 1 336 ? 13.161 1.437 -25.830 1.00 93.81 336 ALA A O 1
ATOM 2464 N N . ALA A 1 337 ? 11.995 1.342 -27.749 1.00 90.50 337 ALA A N 1
ATOM 2465 C CA . ALA A 1 337 ? 13.168 1.474 -28.618 1.00 90.50 337 ALA A CA 1
ATOM 2466 C C . ALA A 1 337 ? 13.850 2.824 -28.367 1.00 90.50 337 ALA A C 1
ATOM 2468 O O . ALA A 1 337 ? 13.120 3.781 -28.158 1.00 90.50 337 ALA A O 1
ATOM 2469 N N . ALA A 1 338 ? 15.184 2.923 -28.370 1.00 82.44 338 ALA A N 1
ATOM 2470 C CA . ALA A 1 338 ? 15.956 4.129 -28.030 1.00 82.44 338 ALA A CA 1
ATOM 2471 C C . ALA A 1 338 ? 15.564 5.361 -28.868 1.00 82.44 338 ALA A C 1
ATOM 2473 O O . ALA A 1 338 ? 15.065 5.243 -29.988 1.00 82.44 338 ALA A O 1
ATOM 2474 N N . ALA A 1 339 ? 15.760 6.564 -28.312 1.00 77.19 339 ALA A N 1
ATOM 2475 C CA . ALA A 1 339 ? 15.458 7.794 -29.037 1.00 77.19 339 ALA A CA 1
ATOM 2476 C C . ALA A 1 339 ? 16.385 7.903 -30.255 1.00 77.19 339 ALA A C 1
ATOM 2478 O O . ALA A 1 339 ? 17.581 7.626 -30.151 1.00 77.19 339 ALA A O 1
ATOM 2479 N N . ALA A 1 340 ? 15.835 8.295 -31.407 1.00 68.06 340 ALA A N 1
ATOM 2480 C CA . ALA A 1 340 ? 16.666 8.597 -32.564 1.00 68.06 340 ALA A CA 1
ATOM 2481 C C . ALA A 1 340 ? 17.659 9.724 -32.191 1.00 68.06 340 ALA A C 1
ATOM 2483 O O . ALA A 1 340 ? 17.242 10.670 -31.517 1.00 68.06 340 ALA A O 1
ATOM 2484 N N . PRO A 1 341 ? 18.945 9.601 -32.567 1.00 59.19 341 PRO A N 1
ATOM 2485 C CA . PRO A 1 341 ? 20.000 10.533 -32.166 1.00 59.19 341 PRO A CA 1
ATOM 2486 C C . PRO A 1 341 ? 19.830 11.954 -32.710 1.00 59.19 341 PRO A C 1
ATOM 2488 O O . PRO A 1 341 ? 19.192 12.124 -33.777 1.00 59.19 341 PRO A O 1
#

Secondary structure (DSSP, 8-state):
-EEE-SSS-EEEEEEEBPTTEEE-HHHHHHSHHHH--GGGB-PPEEEEE-TTBEE----SSEEEEEEEETTEEEEEEEEETTTS-GGG--SB-SS--TTT-EEEEEETTEEEEPP-TTEEEPPPSSPPPPPTTTSPPPTT-S-EEPPPPSEEEEEEEEEE-TTSEEEEEETTS-EEEEES-GGG----TT-EEEEEEEEEES---TTS-TTPPPEEEEEEEE-SSEEEEEEEESS---GGGGTPSP----EEEEEEPTT---EE-TTS-EEEEEEEEEESTTSSS-EEE-TT-EEEEGGGTEEEEEEEEEEEEEEEGGG-SS---SSEEEEEEEEEEPPP-

Sequence (341 aa):
MIGNTTGSELLIRVRRLRESVRVDCGVVLDDPTSALSRDLFANAETWLIAPGRALPLGNAGCDAYLIDADGLPLTLLAWSAAEFPEQLLVTSTENPQPDRMIALQRAGARLELAEHPAVFPAPPLETPSPVSACGAYAAGSGLDWTLPVPGAGVLTGVTSSPDGCHALTLERGDTFFLCAPAEAIPFSEGDVLRVSSVAIDGGRYPELPRDQLAFARGIHVESATHAVLALRGNVLARWSMVGRPPAADFSADLSPLPGCDAFHDACGSLVAPLEASLLGEGVSGVVSLRPGESAELAEGAGALFLVRADDMPVRDAECFTVPIDQPRLLESVLVAAAAAP

pLDDT: mean 88.79, std 10.2, range [51.91, 97.94]